Protein AF-A0A0L0FTP2-F1 (afdb_monomer_lite)

Radius of gyration: 40.04 Å; chains: 1; bounding box: 74×88×131 Å

Organism: NCBI:txid667725

Secondary structure (DSSP, 8-state):
-HHHHHHHHHHHHHHHTTS----------------------------------SSHHHHHHHHHHHHHHHHHHTT--TTTHHHHHHHHHHHHHHHHHHHHHHHHHTT------------------------------------THHHHHHTTSS------HHHHHHHHHHHHHHHHHHHHH-HHHHHHHHHHHHHHHHHHHHTT------HHHHHHHHHHHHHHHHHHHHHHHHHHHHHHHHHHHHHHHHHHHHHHHHHHHHHHHHHHHTT-------PPP-PPPS---------------

Foldseek 3Di:
DPPVVVVVVVVVVVVVVVPDDDDDDDDDDDDDDDDDDDDDDDDPDPPDDDDDPPDPVVVVVVVVVVVVVVCVVVVCPPVPVVVVVVVVVVVVVVVVVVVVVVCVVVVVDPDPPDDDDDDDDDDDDDDDDDDDDDPDPDPDPDDCVVVVVVVPVPPPPPVPLVVLLVVLVVVVVVLVVCCVVPVVVSVVVVVVVVVVVVVCVVVVNDDDNDNVVSVVVVVVVVVVVVVVVVVVVVVVVVVVVVVVVVVVVVVVVVVVVVVVVVVVVVCVVVVNPPPPPPPDPDPPPPDDPPPDPDDDDDDDD

pLDDT: mean 71.94, std 21.76, range [29.08, 98.56]

Sequence (301 aa):
MPQIEVIEQRKQDLIAAAAGSDSDSDREDPNETNTETAPAVVERRVTLNANPAQNIDDLKKRLAARLAGFQSKRKYDDEKSDAHNKAKAKEIREQRKKKKSEDQKKGITAPSADRPSRVHMTTGGEETGEGKSSQQIVYSKFDFSALEKEKKKKAKKSNDLKMLLEKAESEKKAMEDLKQADPAKAKDIEEKRRQKKALEMAQGIKQQDDPTLLRKALKKKEQKKLKSAKTWNDSIKAVKHNIKRNEAKRDANLKARVDAKKEKKIARGQGKKVKSKKPPPKRAGFEGKSKNPTKSGKSKK

Structure (mmCIF, N/CA/C/O backbone):
data_AF-A0A0L0FTP2-F1
#
_entry.id   AF-A0A0L0FTP2-F1
#
loop_
_atom_site.group_PDB
_atom_site.id
_atom_site.type_symbol
_atom_site.label_atom_id
_atom_site.label_alt_id
_atom_site.label_comp_id
_atom_site.label_asym_id
_atom_site.label_entity_id
_atom_site.label_seq_id
_atom_site.pdbx_PDB_ins_code
_atom_site.Cartn_x
_atom_site.Cartn_y
_atom_site.Cartn_z
_atom_site.occupancy
_atom_site.B_iso_or_equiv
_atom_site.auth_seq_id
_atom_site.auth_comp_id
_atom_site.auth_asym_id
_atom_site.auth_atom_id
_atom_site.pdbx_PDB_model_num
ATOM 1 N N . MET A 1 1 ? 41.351 5.644 2.069 1.00 53.56 1 MET A N 1
ATOM 2 C CA . MET A 1 1 ? 40.984 4.218 1.958 1.00 53.56 1 MET A CA 1
ATOM 3 C C . MET A 1 1 ? 40.408 3.552 3.227 1.00 53.56 1 MET A C 1
ATOM 5 O O . MET A 1 1 ? 39.829 2.498 3.036 1.00 53.56 1 MET A O 1
ATOM 9 N N . PRO A 1 2 ? 40.414 4.108 4.465 1.00 55.66 2 PRO A N 1
ATOM 10 C CA . PRO A 1 2 ? 39.955 3.344 5.645 1.00 55.66 2 PRO A CA 1
ATOM 11 C C . PRO A 1 2 ? 38.431 3.359 5.882 1.00 55.66 2 PRO A C 1
ATOM 13 O O . PRO A 1 2 ? 37.924 2.663 6.750 1.00 55.66 2 PRO A O 1
ATOM 16 N N . GLN A 1 3 ? 37.666 4.164 5.136 1.00 53.34 3 GLN A N 1
ATOM 17 C CA . GLN A 1 3 ? 36.218 4.307 5.363 1.00 53.34 3 GLN A CA 1
ATOM 18 C C . GLN A 1 3 ? 35.374 3.214 4.690 1.00 53.34 3 GLN A C 1
ATOM 20 O O . GLN A 1 3 ? 34.225 3.012 5.069 1.00 53.34 3 GLN A O 1
ATOM 25 N N . ILE A 1 4 ? 35.921 2.513 3.694 1.00 56.72 4 ILE A N 1
ATOM 26 C CA . ILE A 1 4 ? 35.186 1.481 2.946 1.00 56.72 4 ILE A CA 1
ATOM 27 C C . ILE A 1 4 ? 35.217 0.146 3.704 1.00 56.72 4 ILE A C 1
ATOM 29 O O . ILE A 1 4 ? 34.187 -0.516 3.804 1.00 56.72 4 ILE A O 1
ATOM 33 N N . GLU A 1 5 ? 36.339 -0.180 4.347 1.00 64.31 5 GLU A N 1
ATOM 34 C CA . GLU A 1 5 ? 36.500 -1.400 5.154 1.00 64.31 5 GLU A CA 1
ATOM 35 C C . GLU A 1 5 ? 35.578 -1.417 6.382 1.00 64.31 5 GLU A C 1
ATOM 37 O O . GLU A 1 5 ? 34.959 -2.436 6.675 1.00 64.31 5 GLU A O 1
ATOM 42 N N . VAL A 1 6 ? 35.376 -0.270 7.041 1.00 71.12 6 VAL A N 1
ATOM 43 C CA . VAL A 1 6 ? 34.461 -0.155 8.197 1.00 71.12 6 VAL A CA 1
ATOM 44 C C . VAL A 1 6 ? 32.998 -0.389 7.793 1.00 71.12 6 VAL A C 1
ATOM 46 O O . VAL A 1 6 ? 32.194 -0.907 8.573 1.00 71.12 6 VAL A O 1
ATOM 49 N N . ILE A 1 7 ? 32.631 -0.024 6.561 1.00 68.50 7 ILE A N 1
ATOM 50 C CA . ILE A 1 7 ? 31.279 -0.235 6.028 1.00 68.50 7 ILE A CA 1
ATOM 51 C C . ILE A 1 7 ? 31.081 -1.702 5.634 1.00 68.50 7 ILE A C 1
ATOM 53 O O . ILE A 1 7 ? 29.988 -2.237 5.830 1.00 68.50 7 ILE A O 1
ATOM 57 N N . GLU A 1 8 ? 32.115 -2.366 5.118 1.00 72.00 8 GLU A N 1
ATOM 58 C CA . GLU A 1 8 ? 32.064 -3.797 4.808 1.00 72.00 8 GLU A CA 1
ATOM 59 C C . GLU A 1 8 ? 32.033 -4.666 6.069 1.00 72.00 8 GLU A C 1
ATOM 61 O O . GLU A 1 8 ? 31.216 -5.586 6.126 1.00 72.00 8 GLU A O 1
ATOM 66 N N . GLN A 1 9 ? 32.790 -4.313 7.111 1.00 68.50 9 GLN A N 1
ATOM 67 C CA . GLN A 1 9 ? 32.748 -4.997 8.410 1.00 68.50 9 GLN A CA 1
ATOM 68 C C . GLN A 1 9 ? 31.360 -4.899 9.061 1.00 68.50 9 GLN A C 1
ATOM 70 O O . GLN A 1 9 ? 30.747 -5.921 9.362 1.00 68.50 9 GLN A O 1
ATOM 75 N N . ARG A 1 10 ? 30.757 -3.699 9.117 1.00 74.06 10 ARG A N 1
ATOM 76 C CA . ARG A 1 10 ? 29.375 -3.531 9.621 1.00 74.06 10 ARG A CA 1
ATOM 77 C C . ARG A 1 10 ? 28.330 -4.324 8.839 1.00 74.06 10 ARG A C 1
ATOM 79 O O . ARG A 1 10 ? 27.283 -4.677 9.380 1.00 74.06 10 ARG A O 1
ATOM 86 N N . LYS A 1 11 ? 28.572 -4.560 7.550 1.00 74.69 11 LYS A N 1
ATOM 87 C CA . LYS A 1 11 ? 27.659 -5.319 6.693 1.00 74.69 11 LYS A CA 1
ATOM 88 C C . LYS A 1 11 ? 27.773 -6.824 6.937 1.00 74.69 11 LYS A C 1
ATOM 90 O O . LYS A 1 11 ? 26.769 -7.514 6.788 1.00 74.69 11 LYS A O 1
ATOM 95 N N . GLN A 1 12 ? 28.952 -7.312 7.321 1.00 68.31 12 GLN A N 1
ATOM 96 C CA . GLN A 1 12 ? 29.169 -8.704 7.717 1.00 68.31 12 GLN A CA 1
ATOM 97 C C . GLN A 1 12 ? 28.558 -8.993 9.100 1.00 68.31 12 GLN A C 1
ATOM 99 O O . GLN A 1 12 ? 27.853 -9.992 9.246 1.00 68.31 12 GLN A O 1
ATOM 104 N N . ASP A 1 13 ? 28.671 -8.064 10.053 1.00 70.38 13 ASP A N 1
ATOM 105 C CA . ASP A 1 13 ? 28.088 -8.207 11.400 1.00 70.38 13 ASP A CA 1
ATOM 106 C C . ASP A 1 13 ? 26.547 -8.244 11.387 1.00 70.38 13 ASP A C 1
ATOM 108 O O . ASP A 1 13 ? 25.916 -9.014 12.113 1.00 70.38 13 ASP A O 1
ATOM 112 N N . LEU A 1 14 ? 25.915 -7.463 10.501 1.00 63.28 14 LEU A N 1
ATOM 113 C CA . LEU A 1 14 ? 24.455 -7.459 10.320 1.00 63.28 14 LEU A CA 1
ATOM 114 C C . LEU A 1 14 ? 23.909 -8.753 9.696 1.00 63.28 14 LEU A C 1
ATOM 116 O O . LEU A 1 14 ? 22.728 -9.053 9.863 1.00 63.28 14 LEU A O 1
ATOM 120 N N . ILE A 1 15 ? 24.739 -9.510 8.973 1.00 64.38 15 ILE A N 1
ATOM 121 C CA . ILE A 1 15 ? 24.354 -10.804 8.391 1.00 64.38 15 ILE A CA 1
ATOM 122 C C . ILE A 1 15 ? 24.511 -11.919 9.434 1.00 64.38 15 ILE A C 1
ATOM 124 O O . ILE A 1 15 ? 23.650 -12.792 9.512 1.00 64.38 15 ILE A O 1
ATOM 128 N N . ALA A 1 16 ? 25.539 -11.853 10.286 1.00 57.06 16 ALA A N 1
ATOM 129 C CA . ALA A 1 16 ? 25.737 -12.805 11.380 1.00 57.06 16 ALA A CA 1
ATOM 130 C C . ALA A 1 16 ? 24.639 -12.707 12.460 1.00 57.06 16 ALA A C 1
ATOM 132 O O . ALA A 1 16 ? 24.162 -13.731 12.945 1.00 57.06 16 ALA A O 1
ATOM 133 N N . ALA A 1 17 ? 24.148 -11.499 12.763 1.00 55.94 17 ALA A N 1
ATOM 134 C CA . ALA A 1 17 ? 23.052 -11.290 13.717 1.00 55.94 17 ALA A CA 1
ATOM 135 C C . ALA A 1 17 ? 21.680 -11.816 13.236 1.00 55.94 17 ALA A C 1
ATOM 137 O O . ALA A 1 17 ? 20.755 -11.937 14.035 1.00 55.94 17 ALA A O 1
ATOM 138 N N . ALA A 1 18 ? 21.531 -12.133 11.945 1.00 53.31 18 ALA A N 1
ATOM 139 C CA . ALA A 1 18 ? 20.293 -12.664 11.372 1.00 53.31 18 ALA A CA 1
ATOM 140 C C . ALA A 1 18 ? 20.260 -14.204 11.284 1.00 53.31 18 ALA A C 1
ATOM 142 O O . ALA A 1 18 ? 19.245 -14.755 10.862 1.00 53.31 18 ALA A O 1
ATOM 143 N N . ALA A 1 19 ? 21.343 -14.896 11.659 1.00 49.84 19 ALA A N 1
ATOM 144 C CA . ALA A 1 19 ? 21.498 -16.343 11.478 1.00 49.84 19 ALA A CA 1
ATOM 145 C C . ALA A 1 19 ? 21.451 -17.167 12.783 1.00 49.84 19 ALA A C 1
ATOM 147 O O . ALA A 1 19 ? 21.688 -18.370 12.739 1.00 49.84 19 ALA A O 1
ATOM 148 N N . GLY A 1 20 ? 21.142 -16.558 13.934 1.00 51.12 20 GLY A N 1
ATOM 149 C CA . GLY A 1 20 ? 21.152 -17.249 15.227 1.00 51.12 20 GLY A CA 1
ATOM 150 C C . GLY A 1 20 ? 19.942 -16.944 16.105 1.00 51.12 20 GLY A C 1
ATOM 151 O O . GLY A 1 20 ? 20.073 -16.175 17.048 1.00 51.12 20 GLY A O 1
ATOM 152 N N . SER A 1 21 ? 18.787 -17.552 15.813 1.00 50.44 21 SER A N 1
ATOM 153 C CA . SER A 1 21 ? 17.756 -17.877 16.819 1.00 50.44 21 SER A CA 1
ATOM 154 C C . SER A 1 21 ? 16.685 -18.807 16.225 1.00 50.44 21 SER A C 1
ATOM 156 O O . SER A 1 21 ? 15.571 -18.378 15.948 1.00 50.44 21 SER A O 1
ATOM 158 N N . ASP A 1 22 ? 17.024 -20.074 16.012 1.00 46.34 22 ASP A N 1
ATOM 159 C CA . ASP A 1 22 ? 16.034 -21.153 15.894 1.00 46.34 22 ASP A CA 1
ATOM 160 C C . ASP A 1 22 ? 16.550 -22.317 16.746 1.00 46.34 22 ASP A C 1
ATOM 162 O O . ASP A 1 22 ? 17.322 -23.161 16.298 1.00 46.34 22 ASP A O 1
ATOM 166 N N . SER A 1 23 ? 16.174 -22.296 18.022 1.00 37.81 23 SER A N 1
ATOM 167 C CA . SER A 1 23 ? 16.260 -23.439 18.926 1.00 37.81 23 SER A CA 1
ATOM 168 C C . SER A 1 23 ? 14.890 -23.590 19.577 1.00 37.81 23 SER A C 1
ATOM 170 O O . SER A 1 23 ? 14.573 -22.932 20.568 1.00 37.81 23 SER A O 1
ATOM 172 N N . ASP A 1 24 ? 14.067 -24.396 18.914 1.00 45.78 24 ASP A N 1
ATOM 173 C CA . ASP A 1 24 ? 12.821 -24.962 19.412 1.00 45.78 24 ASP A CA 1
ATOM 174 C C . ASP A 1 24 ? 13.204 -26.086 20.386 1.00 45.78 24 ASP A C 1
ATOM 176 O O . ASP A 1 24 ? 13.781 -27.095 19.979 1.00 45.78 24 ASP A O 1
ATOM 180 N N . SER A 1 25 ? 12.995 -25.860 21.682 1.00 37.00 25 SER A N 1
ATOM 181 C CA . SER A 1 25 ? 13.207 -26.860 22.727 1.00 37.00 25 SER A CA 1
ATOM 182 C C . SER A 1 25 ? 12.092 -26.753 23.763 1.00 37.00 25 SER A C 1
ATOM 184 O O . SER A 1 25 ? 12.039 -25.791 24.533 1.00 37.00 25 SER A O 1
ATOM 186 N N . ASP A 1 26 ? 11.207 -27.745 23.703 1.00 42.78 26 ASP A N 1
ATOM 187 C CA . ASP A 1 26 ? 10.498 -28.411 24.794 1.00 42.78 26 ASP A CA 1
ATOM 188 C C . ASP A 1 26 ? 9.874 -27.530 25.880 1.00 42.78 26 ASP A C 1
ATOM 190 O O . ASP A 1 26 ? 10.504 -27.112 26.852 1.00 42.78 26 ASP A O 1
ATOM 194 N N . ARG A 1 27 ? 8.558 -27.332 25.749 1.00 38.69 27 ARG A N 1
ATOM 195 C CA . ARG A 1 27 ? 7.696 -26.884 26.842 1.00 38.69 27 ARG A CA 1
ATOM 196 C C . ARG A 1 27 ? 6.848 -28.064 27.312 1.00 38.69 27 ARG A C 1
ATOM 198 O O . ARG A 1 27 ? 5.771 -28.309 26.781 1.00 38.69 27 ARG A O 1
ATOM 205 N N . GLU A 1 28 ? 7.392 -28.778 28.291 1.00 38.88 28 GLU A N 1
ATOM 206 C CA . GLU A 1 28 ? 6.677 -29.713 29.161 1.00 38.88 28 GLU A CA 1
ATOM 207 C C . GLU A 1 28 ? 5.516 -28.994 29.869 1.00 38.88 28 GLU A C 1
ATOM 209 O O . GLU A 1 28 ? 5.673 -27.888 30.400 1.00 38.88 28 GLU A O 1
ATOM 214 N N . ASP A 1 29 ? 4.353 -29.639 29.851 1.00 37.12 29 ASP A N 1
ATOM 215 C CA . ASP A 1 29 ? 3.109 -29.228 30.498 1.00 37.12 29 ASP A CA 1
ATOM 216 C C . ASP A 1 29 ? 2.963 -30.046 31.790 1.00 37.12 29 ASP A C 1
ATOM 218 O O . ASP A 1 29 ? 2.927 -31.277 31.724 1.00 37.12 29 ASP A O 1
ATOM 222 N N . PRO A 1 30 ? 2.846 -29.409 32.967 1.00 50.06 30 PRO A N 1
ATOM 223 C CA . PRO A 1 30 ? 2.153 -30.086 34.049 1.00 50.06 30 PRO A CA 1
ATOM 224 C C . PRO A 1 30 ? 1.207 -29.129 34.768 1.00 50.06 30 PRO A C 1
ATOM 226 O O . PRO A 1 30 ? 1.658 -28.248 35.498 1.00 50.06 30 PRO A O 1
ATOM 229 N N . ASN A 1 31 ? -0.105 -29.347 34.631 1.00 32.47 31 ASN A N 1
ATOM 230 C CA . ASN A 1 31 ? -0.977 -29.346 35.808 1.00 32.47 31 ASN A CA 1
ATOM 231 C C . ASN A 1 31 ? -2.354 -29.966 35.517 1.00 32.47 31 ASN A C 1
ATOM 233 O O . ASN A 1 31 ? -3.266 -29.304 35.018 1.00 32.47 31 ASN A O 1
ATOM 237 N N . GLU A 1 32 ? -2.519 -31.231 35.898 1.00 39.91 32 GLU A N 1
ATOM 238 C CA . GLU A 1 32 ? -3.814 -31.754 36.321 1.00 39.91 32 GLU A CA 1
ATOM 239 C C . GLU A 1 32 ? -4.053 -31.359 37.782 1.00 39.91 32 GLU A C 1
ATOM 241 O O . GLU A 1 32 ? -3.195 -31.583 38.631 1.00 39.91 32 GLU A O 1
ATOM 246 N N . THR A 1 33 ? -5.236 -30.802 38.055 1.00 39.69 33 THR A N 1
ATOM 247 C CA . THR A 1 33 ? -6.119 -31.012 39.226 1.00 39.69 33 THR A CA 1
ATOM 248 C C . THR A 1 33 ? -6.886 -29.725 39.540 1.00 39.69 33 THR A C 1
ATOM 250 O O . THR A 1 33 ? -6.322 -28.723 39.973 1.00 39.69 33 THR A O 1
ATOM 253 N N . ASN A 1 34 ? -8.201 -29.745 39.312 1.00 38.91 34 ASN A N 1
ATOM 254 C CA . ASN A 1 34 ? -9.199 -29.499 40.359 1.00 38.91 34 ASN A CA 1
ATOM 255 C C . ASN A 1 34 ? -10.617 -29.549 39.776 1.00 38.91 34 ASN A C 1
ATOM 257 O O . ASN A 1 34 ? -11.038 -28.720 38.971 1.00 38.91 34 ASN A O 1
ATOM 261 N N . THR A 1 35 ? -11.342 -30.567 40.222 1.00 42.03 35 THR A N 1
ATOM 262 C CA . THR A 1 35 ? -12.796 -30.675 40.248 1.00 42.03 35 THR A CA 1
ATOM 263 C C . THR A 1 35 ? -13.372 -29.666 41.240 1.00 42.03 35 THR A C 1
ATOM 265 O O . THR A 1 35 ? -12.958 -29.699 42.390 1.00 42.03 35 THR A O 1
ATOM 268 N N . GLU A 1 36 ? -14.321 -28.821 40.825 1.00 37.12 36 GLU A N 1
ATOM 269 C CA . GLU A 1 36 ? -15.661 -28.692 41.436 1.00 37.12 36 GLU A CA 1
ATOM 270 C C . GLU A 1 36 ? -16.436 -27.452 40.948 1.00 37.12 36 GLU A C 1
ATOM 272 O O . GLU A 1 36 ? -15.893 -26.368 40.757 1.00 37.12 36 GLU A O 1
ATOM 277 N N . THR A 1 37 ? -17.757 -27.641 40.876 1.00 34.84 37 THR A N 1
ATOM 278 C CA . THR A 1 37 ? -18.819 -26.626 41.003 1.00 34.84 37 THR A CA 1
ATOM 279 C C . THR A 1 37 ? -19.235 -25.832 39.757 1.00 34.84 37 THR A C 1
ATOM 281 O O . THR A 1 37 ? -18.727 -24.764 39.427 1.00 34.84 37 THR A O 1
ATOM 284 N N . ALA A 1 38 ? -20.307 -26.332 39.129 1.00 40.34 38 ALA A N 1
ATOM 285 C CA . ALA A 1 38 ? -21.251 -25.541 38.341 1.00 40.34 38 ALA A CA 1
ATOM 286 C C . ALA A 1 38 ? -22.011 -24.538 39.236 1.00 40.34 38 ALA A C 1
ATOM 288 O O . ALA A 1 38 ? -22.282 -24.834 40.400 1.00 40.34 38 ALA A O 1
ATOM 289 N N . PRO A 1 39 ? -22.473 -23.404 38.678 1.00 49.03 39 PRO A N 1
ATOM 290 C CA . PRO A 1 39 ? -23.924 -23.313 38.523 1.00 49.03 39 PRO A CA 1
ATOM 291 C C . PRO A 1 39 ? -24.392 -22.725 37.184 1.00 49.03 39 PRO A C 1
ATOM 293 O O . PRO A 1 39 ? -23.729 -21.935 36.515 1.00 49.03 39 PRO A O 1
ATOM 296 N N . ALA A 1 40 ? -25.598 -23.163 36.831 1.00 50.88 40 ALA A N 1
ATOM 297 C CA . ALA A 1 40 ? -26.366 -22.897 35.627 1.00 50.88 40 ALA A CA 1
ATOM 298 C C . ALA A 1 40 ? -26.387 -21.430 35.158 1.00 50.88 40 ALA A C 1
ATOM 300 O O . ALA A 1 40 ? -26.890 -20.543 35.847 1.00 50.88 40 ALA A O 1
ATOM 301 N N . VAL A 1 41 ? -25.987 -21.215 33.901 1.00 43.38 41 VAL A N 1
ATOM 302 C CA . VAL A 1 41 ? -26.396 -20.055 33.102 1.00 43.38 41 VAL A CA 1
ATOM 303 C C . VAL A 1 41 ? -27.151 -20.565 31.881 1.00 43.38 41 VAL A C 1
ATOM 305 O O . VAL A 1 41 ? -26.638 -21.325 31.065 1.00 43.38 41 VAL A O 1
ATOM 308 N N . VAL A 1 42 ? -28.411 -20.150 31.800 1.00 52.31 42 VAL A N 1
ATOM 309 C CA . VAL A 1 42 ? -29.369 -20.457 30.739 1.00 52.31 42 VAL A CA 1
ATOM 310 C C . VAL A 1 42 ? -28.849 -19.923 29.403 1.00 52.31 42 VAL A C 1
ATOM 312 O O . VAL A 1 42 ? -28.965 -18.734 29.096 1.00 52.31 42 VAL A O 1
ATOM 315 N N . GLU A 1 43 ? -28.291 -20.808 28.579 1.00 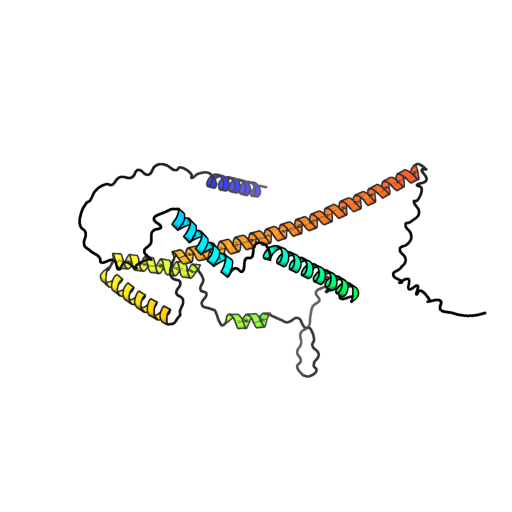45.19 43 GLU A N 1
ATOM 316 C CA . GLU A 1 43 ? -28.008 -20.506 27.181 1.00 45.19 43 GLU A CA 1
ATOM 317 C C . GLU A 1 43 ? -29.326 -20.391 26.408 1.00 45.19 43 GLU A C 1
ATOM 319 O O . GLU A 1 43 ? -30.014 -21.376 26.128 1.00 45.19 43 GLU A O 1
ATOM 324 N N . ARG A 1 44 ? -29.660 -19.166 25.992 1.00 45.66 44 ARG A N 1
ATOM 325 C CA . ARG A 1 44 ? -30.572 -18.941 24.868 1.00 45.66 44 ARG A CA 1
ATOM 326 C C . ARG A 1 44 ? -29.924 -19.517 23.605 1.00 45.66 44 ARG A C 1
ATOM 328 O O . ARG A 1 44 ? -29.218 -18.817 22.882 1.00 45.66 44 ARG A O 1
ATOM 335 N N . ARG A 1 45 ? -30.170 -20.804 23.342 1.00 44.72 45 ARG A N 1
ATOM 336 C CA . ARG A 1 45 ? -29.874 -21.449 22.060 1.00 44.72 45 ARG A CA 1
ATOM 337 C C . ARG A 1 45 ? -30.648 -20.730 20.961 1.00 44.72 45 ARG A C 1
ATOM 339 O O . ARG A 1 45 ? -31.859 -20.881 20.830 1.00 44.72 45 ARG A O 1
ATOM 346 N N . VAL A 1 46 ? -29.930 -19.966 20.146 1.00 45.34 46 VAL A N 1
ATOM 347 C CA . VAL A 1 46 ? -30.392 -19.595 18.809 1.00 45.34 46 VAL A CA 1
ATOM 348 C C . VAL A 1 46 ? -30.502 -20.900 18.027 1.00 45.34 46 VAL A C 1
ATOM 350 O O . VAL A 1 46 ? -29.497 -21.565 17.774 1.00 45.34 46 VAL A O 1
ATOM 353 N N . THR A 1 47 ? -31.725 -21.307 17.699 1.00 46.19 47 THR A N 1
ATOM 354 C CA . THR A 1 47 ? -32.020 -22.510 16.920 1.00 46.19 47 THR A CA 1
ATOM 355 C C . THR A 1 47 ? -31.502 -22.341 15.491 1.00 46.19 47 THR A C 1
ATOM 357 O O . THR A 1 47 ? -32.208 -21.932 14.572 1.00 46.19 47 THR A O 1
ATOM 360 N N . LEU A 1 48 ? -30.224 -22.656 15.278 1.00 48.06 48 LEU A N 1
ATOM 361 C CA . LEU A 1 48 ? -29.679 -22.867 13.944 1.00 48.06 48 LEU A CA 1
ATOM 362 C C . LEU A 1 48 ? -30.290 -24.156 13.386 1.00 48.06 48 LEU A C 1
ATOM 364 O O . LEU A 1 48 ? -29.854 -25.246 13.729 1.00 48.06 48 LEU A O 1
ATOM 368 N N . ASN A 1 49 ? -31.322 -23.994 12.554 1.00 54.69 49 ASN A N 1
ATOM 369 C CA . ASN A 1 49 ? -31.802 -24.925 11.528 1.00 54.69 49 ASN A CA 1
ATOM 370 C C . ASN A 1 49 ? -31.411 -26.397 11.740 1.00 54.69 49 ASN A C 1
ATOM 372 O O . ASN A 1 49 ? -30.401 -26.874 11.214 1.00 54.69 49 ASN A O 1
ATOM 376 N N . ALA A 1 50 ? -32.270 -27.114 12.462 1.00 55.00 50 ALA A N 1
ATOM 377 C CA . ALA A 1 50 ? -32.236 -28.561 12.577 1.00 55.00 50 ALA A CA 1
ATOM 378 C C . ALA A 1 50 ? -32.431 -29.211 11.196 1.00 55.00 50 ALA A C 1
ATOM 380 O O . ALA A 1 50 ? -33.520 -29.206 10.631 1.00 55.00 50 ALA A O 1
ATOM 381 N N . ASN A 1 51 ? -31.331 -29.706 10.632 1.00 63.88 51 ASN A N 1
ATOM 382 C CA . ASN A 1 51 ? -31.260 -31.008 9.972 1.00 63.88 51 ASN A CA 1
ATOM 383 C C . ASN A 1 51 ? -29.774 -31.322 9.741 1.00 63.88 51 ASN A C 1
ATOM 385 O O . ASN A 1 51 ? -29.209 -30.864 8.734 1.00 63.88 51 ASN A O 1
ATOM 389 N N . PRO A 1 52 ? -29.107 -32.043 10.667 1.00 60.22 52 PRO A N 1
ATOM 390 C CA . PRO A 1 52 ? -27.837 -32.675 10.345 1.00 60.22 52 PRO A CA 1
ATOM 391 C C . PRO A 1 52 ? -28.121 -33.681 9.227 1.00 60.22 52 PRO A C 1
ATOM 393 O O . PRO A 1 52 ? -28.993 -34.532 9.369 1.00 60.22 52 PRO A O 1
ATOM 396 N N . ALA A 1 53 ? -27.464 -33.533 8.075 1.00 58.94 53 ALA A N 1
ATOM 397 C CA . ALA A 1 53 ? -27.594 -34.502 6.993 1.00 58.94 53 ALA A CA 1
ATOM 398 C C . ALA A 1 53 ? -27.175 -35.873 7.540 1.00 58.94 53 ALA A C 1
ATOM 400 O O . ALA A 1 53 ? -26.007 -36.061 7.870 1.00 58.94 53 ALA A O 1
ATOM 401 N N . GLN A 1 54 ? -28.129 -36.792 7.695 1.00 66.19 54 GLN A N 1
ATOM 402 C CA . GLN A 1 54 ? -27.857 -38.109 8.273 1.00 66.19 54 GLN A CA 1
ATOM 403 C C . GLN A 1 54 ? -27.122 -39.023 7.280 1.00 66.19 54 GLN A C 1
ATOM 405 O O . GLN A 1 54 ? -26.455 -39.959 7.701 1.00 66.19 54 GLN A O 1
ATOM 410 N N . ASN A 1 55 ? -27.169 -38.705 5.977 1.00 79.62 55 ASN A N 1
ATOM 411 C CA . ASN A 1 55 ? -26.549 -39.484 4.907 1.00 79.62 55 ASN A CA 1
ATOM 412 C C . ASN A 1 55 ? -25.691 -38.614 3.971 1.00 79.62 55 ASN A C 1
ATOM 414 O O . ASN A 1 55 ? -26.017 -37.459 3.678 1.00 79.62 55 ASN A O 1
ATOM 418 N N . ILE A 1 56 ? -24.606 -39.192 3.440 1.00 86.88 56 ILE A N 1
ATOM 419 C CA . ILE A 1 56 ? -23.676 -38.532 2.500 1.00 86.88 56 ILE A CA 1
ATOM 420 C C . ILE A 1 56 ? -24.409 -38.032 1.247 1.00 86.88 56 ILE A C 1
ATOM 422 O O . ILE A 1 56 ? -24.086 -36.970 0.709 1.00 86.88 56 ILE A O 1
ATOM 426 N N . ASP A 1 57 ? -25.422 -38.765 0.792 1.00 89.00 57 ASP A N 1
ATOM 427 C CA . ASP A 1 57 ? -26.184 -38.398 -0.400 1.00 89.00 57 ASP A CA 1
ATOM 428 C C . ASP A 1 57 ? -27.060 -37.163 -0.184 1.00 89.00 57 ASP A C 1
ATOM 430 O O . ASP A 1 57 ? -27.194 -36.339 -1.091 1.00 89.00 57 ASP A O 1
ATOM 434 N N . ASP A 1 58 ? -27.571 -36.953 1.029 1.00 87.00 58 ASP A N 1
ATOM 435 C CA . ASP A 1 58 ? -28.316 -35.739 1.367 1.00 87.00 58 ASP A CA 1
ATOM 436 C C . ASP A 1 58 ? -27.391 -34.521 1.417 1.00 87.00 58 ASP A C 1
ATOM 438 O O . ASP A 1 58 ? -27.755 -33.430 0.963 1.00 87.00 58 ASP A O 1
ATOM 442 N N . LEU A 1 59 ? -26.149 -34.711 1.876 1.00 87.69 59 LEU A N 1
ATOM 443 C CA . LEU A 1 59 ? -25.120 -33.676 1.828 1.00 87.69 59 LEU A CA 1
ATOM 444 C C . LEU A 1 59 ? -24.756 -33.318 0.379 1.00 87.69 59 LEU A C 1
ATOM 446 O O . LEU A 1 59 ? -24.702 -32.133 0.041 1.00 87.69 59 LEU A O 1
ATOM 450 N N . LYS A 1 60 ? -24.567 -34.320 -0.491 1.00 91.38 60 LYS A N 1
ATOM 451 C CA . LYS A 1 60 ? -24.292 -34.119 -1.925 1.00 91.38 60 LYS A CA 1
ATOM 452 C C . LYS A 1 60 ? -25.436 -33.382 -2.620 1.00 91.38 60 LYS A C 1
ATOM 454 O O . LYS A 1 60 ? -25.184 -32.403 -3.322 1.00 91.38 60 LYS A O 1
ATOM 459 N N . LYS A 1 61 ? -26.689 -33.785 -2.384 1.00 92.81 61 LYS A N 1
ATOM 460 C CA . LYS A 1 61 ? -27.881 -33.120 -2.943 1.00 92.81 61 LYS A CA 1
ATOM 461 C C . LYS A 1 61 ? -27.992 -31.672 -2.469 1.00 92.81 61 LYS A C 1
ATOM 463 O O . LYS A 1 61 ? -28.223 -30.771 -3.275 1.00 92.81 61 LYS A O 1
ATOM 468 N N . ARG A 1 62 ? -27.760 -31.416 -1.178 1.00 89.81 62 ARG A N 1
ATOM 469 C CA . ARG A 1 62 ? -27.796 -30.060 -0.609 1.00 89.81 62 ARG A CA 1
ATOM 470 C C . ARG A 1 62 ? -26.675 -29.176 -1.152 1.00 89.81 62 ARG A C 1
ATOM 472 O O . ARG A 1 62 ? -26.905 -27.998 -1.429 1.00 89.81 62 ARG A O 1
ATOM 479 N N . LEU A 1 63 ? -25.479 -29.733 -1.327 1.00 92.88 63 LEU A N 1
ATOM 480 C CA . LEU A 1 63 ? -24.348 -29.046 -1.942 1.00 92.88 63 LEU A CA 1
ATOM 481 C C . LEU A 1 63 ? -24.639 -28.715 -3.411 1.00 92.88 63 LEU A C 1
ATOM 483 O O . LEU A 1 63 ? -24.450 -27.567 -3.810 1.00 92.88 63 LEU A O 1
ATOM 487 N N . ALA A 1 64 ? -25.184 -29.660 -4.179 1.00 92.31 64 ALA A N 1
ATOM 488 C CA . ALA A 1 64 ? -25.586 -29.442 -5.567 1.00 92.31 64 ALA A CA 1
ATOM 489 C C . ALA A 1 64 ? -26.659 -28.347 -5.690 1.00 92.31 64 ALA A C 1
ATOM 491 O O . ALA A 1 64 ? -26.488 -27.407 -6.462 1.00 92.31 64 ALA A O 1
ATOM 492 N N . ALA A 1 65 ? -27.707 -28.388 -4.862 1.00 92.12 65 ALA A N 1
ATOM 493 C CA . ALA A 1 65 ? -28.745 -27.355 -4.835 1.00 92.12 65 ALA A CA 1
ATOM 494 C C . ALA A 1 65 ? -28.180 -25.969 -4.473 1.00 92.12 65 ALA A C 1
ATOM 496 O O . ALA A 1 65 ? -28.547 -24.950 -5.066 1.00 92.12 65 ALA A O 1
ATOM 497 N N . ARG A 1 66 ? -27.235 -25.915 -3.525 1.00 92.19 66 ARG A N 1
ATOM 498 C CA . ARG A 1 66 ? -26.570 -24.668 -3.131 1.00 92.19 66 ARG A CA 1
ATOM 499 C C . ARG A 1 66 ? -25.662 -24.128 -4.240 1.00 92.19 66 ARG A C 1
ATOM 501 O O . ARG A 1 66 ? -25.651 -22.918 -4.459 1.00 92.19 66 ARG A O 1
ATOM 508 N N . LEU A 1 67 ? -24.944 -24.993 -4.958 1.00 89.00 67 LEU A N 1
ATOM 509 C CA . LEU A 1 67 ? -24.133 -24.615 -6.120 1.00 89.00 67 LEU A CA 1
ATOM 510 C C . LEU A 1 67 ? -24.998 -24.130 -7.288 1.00 89.00 67 LEU A C 1
ATOM 512 O O . LEU A 1 67 ? -24.706 -23.064 -7.832 1.00 89.00 67 LEU A O 1
ATOM 516 N N . ALA A 1 68 ? -26.100 -24.816 -7.596 1.00 88.19 68 ALA A N 1
ATOM 517 C CA . ALA A 1 68 ? -27.062 -24.400 -8.616 1.00 88.19 68 ALA A CA 1
ATOM 518 C C . ALA A 1 68 ? -27.646 -23.009 -8.308 1.00 88.19 68 ALA A C 1
ATOM 520 O O . ALA A 1 68 ? -27.711 -22.145 -9.181 1.00 88.19 68 ALA A O 1
ATOM 521 N N . GLY A 1 69 ? -27.963 -22.734 -7.036 1.00 87.62 69 GLY A N 1
ATOM 522 C CA . GLY A 1 69 ? -28.395 -21.409 -6.583 1.00 87.62 69 GLY A CA 1
ATOM 523 C C . GLY A 1 69 ? -27.338 -20.307 -6.752 1.00 87.62 69 GLY A C 1
ATOM 524 O O . GLY A 1 69 ? -27.688 -19.141 -6.933 1.00 87.62 69 GLY A O 1
ATOM 525 N N . PHE A 1 70 ? -26.044 -20.638 -6.707 1.00 85.88 70 PHE A N 1
ATOM 526 C CA . PHE A 1 70 ? -24.964 -19.689 -7.001 1.00 85.88 70 PHE A CA 1
ATOM 527 C C . PHE A 1 70 ? -24.670 -19.554 -8.500 1.00 85.88 70 PHE A C 1
ATOM 529 O O . PHE A 1 70 ? -24.198 -18.500 -8.931 1.00 85.88 70 PHE A O 1
ATOM 536 N N . GLN A 1 71 ? -24.898 -20.597 -9.295 1.00 80.12 71 GLN A N 1
ATOM 537 C CA . GLN A 1 71 ? -24.721 -20.572 -10.749 1.00 80.12 71 GLN A CA 1
ATOM 538 C C . GLN A 1 71 ? -25.843 -19.782 -11.433 1.00 80.12 71 GLN A C 1
ATOM 540 O O . GLN A 1 71 ? -25.553 -18.902 -12.244 1.00 80.12 71 GLN A O 1
ATOM 545 N N . SER A 1 72 ? -27.099 -19.972 -11.016 1.00 73.88 72 SER A N 1
ATOM 546 C CA . SER A 1 72 ? -28.247 -19.211 -11.528 1.00 73.88 72 SER A CA 1
ATOM 547 C C . SER A 1 72 ? -28.119 -17.708 -11.254 1.00 73.88 72 SER A C 1
ATOM 549 O O . SER A 1 72 ? -28.301 -16.890 -12.155 1.00 73.88 72 SER A O 1
ATOM 551 N N . LYS A 1 73 ? -27.680 -17.327 -10.046 1.00 79.94 73 LYS A N 1
ATOM 552 C CA . LYS A 1 73 ? -27.378 -15.926 -9.684 1.00 79.94 73 LYS A CA 1
ATOM 553 C C . LYS A 1 73 ? -26.269 -15.306 -10.532 1.00 79.94 73 LYS A C 1
ATOM 555 O O . LYS A 1 73 ? -26.226 -14.088 -10.676 1.00 79.94 73 LYS A O 1
ATOM 560 N N . ARG A 1 74 ? -25.371 -16.125 -11.083 1.00 74.25 74 ARG A N 1
ATOM 561 C CA . ARG A 1 74 ? -24.266 -15.679 -11.938 1.00 74.25 74 ARG A CA 1
ATOM 562 C C . ARG A 1 74 ? -24.604 -15.693 -13.432 1.00 74.25 74 ARG A C 1
ATOM 564 O O . ARG A 1 74 ? -23.749 -15.275 -14.205 1.00 74.25 74 ARG A O 1
ATOM 571 N N . LYS A 1 75 ? -25.816 -16.117 -13.838 1.00 67.06 75 LYS A N 1
ATOM 572 C CA . LYS A 1 75 ? -26.200 -16.348 -15.250 1.00 67.06 75 LYS A CA 1
ATOM 573 C C . LYS A 1 75 ? -25.104 -17.093 -16.022 1.00 67.06 75 LYS A C 1
ATOM 575 O O . LYS A 1 75 ? -24.705 -16.697 -17.115 1.00 67.06 75 LYS A O 1
ATOM 580 N N . TYR A 1 76 ? -24.551 -18.110 -15.375 1.00 58.19 76 TYR A N 1
ATOM 581 C CA . TYR A 1 76 ? -23.425 -18.868 -15.881 1.00 58.19 76 TYR A CA 1
ATOM 582 C C . TYR A 1 76 ? -23.969 -20.067 -16.663 1.00 58.19 76 TYR A C 1
ATOM 584 O O . TYR A 1 76 ? -24.235 -21.112 -16.079 1.00 58.19 76 TYR A O 1
ATOM 592 N N . ASP A 1 77 ? -24.204 -19.868 -17.963 1.00 61.34 77 ASP A N 1
ATOM 593 C CA . ASP A 1 77 ? -24.446 -20.951 -18.921 1.00 61.34 77 ASP A CA 1
ATOM 594 C C . ASP A 1 77 ? -23.083 -21.377 -19.491 1.00 61.34 77 ASP A C 1
ATOM 596 O O . ASP A 1 77 ? -22.555 -20.684 -20.368 1.00 61.34 77 ASP A O 1
ATOM 600 N N . ASP A 1 78 ? -22.522 -22.487 -18.991 1.00 59.03 78 ASP A N 1
ATOM 601 C CA . ASP A 1 78 ? -21.169 -22.996 -19.316 1.00 59.03 78 ASP A CA 1
ATOM 602 C C . ASP A 1 78 ? -20.878 -23.049 -20.832 1.00 59.03 78 ASP A C 1
ATOM 604 O O . ASP A 1 78 ? -19.772 -22.759 -21.277 1.00 59.03 78 ASP A O 1
ATOM 608 N N . GLU A 1 79 ? -21.888 -23.337 -21.654 1.00 60.69 79 GLU A N 1
ATOM 609 C CA . GLU A 1 79 ? -21.735 -23.491 -23.108 1.00 60.69 79 GLU A CA 1
ATOM 610 C C . GLU A 1 79 ? -21.850 -22.167 -23.894 1.00 60.69 79 GLU A C 1
ATOM 612 O O . GLU A 1 79 ? -21.274 -22.007 -24.973 1.00 60.69 79 GLU A O 1
ATOM 617 N N . LYS A 1 80 ? -22.590 -21.173 -23.381 1.00 56.66 80 LYS A N 1
ATOM 618 C CA . LYS A 1 80 ? -22.905 -19.936 -24.130 1.00 56.66 80 LYS A CA 1
ATOM 619 C C . LYS A 1 80 ? -22.085 -18.729 -23.682 1.00 56.66 80 LYS A C 1
ATOM 621 O O . LYS A 1 80 ? -21.902 -17.802 -24.479 1.00 56.66 80 LYS A O 1
ATOM 626 N N . SER A 1 81 ? -21.563 -18.712 -22.453 1.00 61.97 81 SER A N 1
ATOM 627 C CA . SER A 1 81 ? -20.829 -17.555 -21.927 1.00 61.97 81 SER A CA 1
ATOM 628 C C . SER A 1 81 ? -19.475 -17.360 -22.602 1.00 61.97 81 SER A C 1
ATOM 630 O O . SER A 1 81 ? -19.131 -16.235 -22.971 1.00 61.97 81 SER A O 1
ATOM 632 N N . ASP A 1 82 ? -18.720 -18.430 -22.836 1.00 63.94 82 ASP A N 1
ATOM 633 C CA . ASP A 1 82 ? -17.346 -18.316 -23.332 1.00 63.94 82 ASP A CA 1
ATOM 634 C C . ASP A 1 82 ? -17.290 -17.979 -24.822 1.00 63.94 82 ASP A C 1
ATOM 636 O O . ASP A 1 82 ? -16.518 -17.108 -25.243 1.00 63.94 82 ASP A O 1
ATOM 640 N N . ALA A 1 83 ? -18.177 -18.577 -25.621 1.00 67.50 83 ALA A N 1
ATOM 641 C CA . ALA A 1 83 ? -18.334 -18.237 -27.030 1.00 67.50 83 ALA A CA 1
ATOM 642 C C . ALA A 1 83 ? -18.826 -16.789 -27.210 1.00 67.50 83 ALA A C 1
ATOM 644 O O . ALA A 1 83 ? -18.257 -16.038 -28.011 1.00 67.50 83 ALA A O 1
ATOM 645 N N . HIS A 1 84 ? -19.818 -16.356 -26.420 1.00 66.94 84 HIS A N 1
ATOM 646 C CA . HIS A 1 84 ? -20.340 -14.991 -26.491 1.00 66.94 84 HIS A CA 1
ATOM 647 C C . HIS A 1 84 ? -19.294 -13.953 -26.053 1.00 66.94 84 HIS A C 1
ATOM 649 O O . HIS A 1 84 ? -19.101 -12.942 -26.742 1.00 66.94 84 HIS A O 1
ATOM 655 N N . ASN A 1 85 ? -18.574 -14.206 -24.958 1.00 72.19 85 ASN A N 1
ATOM 656 C CA . ASN A 1 85 ? -17.528 -13.311 -24.464 1.00 72.19 85 ASN A CA 1
ATOM 657 C C . ASN A 1 85 ? -16.355 -13.213 -25.452 1.00 72.19 85 ASN A C 1
ATOM 659 O O . ASN A 1 85 ? -15.845 -12.118 -25.707 1.00 72.19 85 ASN A O 1
ATOM 663 N N . LYS A 1 86 ? -15.970 -14.327 -26.087 1.00 78.38 86 LYS A N 1
ATOM 664 C CA . LYS A 1 86 ? -14.928 -14.361 -27.125 1.00 78.38 86 LYS A CA 1
ATOM 665 C C . LYS A 1 86 ? -15.353 -13.628 -28.400 1.00 78.38 86 LYS A C 1
ATOM 667 O O . LYS A 1 86 ? -14.526 -12.931 -28.992 1.00 78.38 86 LYS A O 1
ATOM 672 N N . ALA A 1 87 ? -16.620 -13.734 -28.804 1.00 79.12 87 ALA A N 1
ATOM 673 C CA . ALA A 1 87 ? -17.173 -12.989 -29.936 1.00 79.12 87 ALA A CA 1
ATOM 674 C C . ALA A 1 87 ? -17.185 -11.474 -29.666 1.00 79.12 87 ALA A C 1
ATOM 676 O O . ALA A 1 87 ? -16.623 -10.714 -30.457 1.00 79.12 87 ALA A O 1
ATOM 677 N N . LYS A 1 88 ? -17.682 -11.043 -28.496 1.00 82.12 88 LYS A N 1
ATOM 678 C CA . LYS A 1 88 ? -17.638 -9.634 -28.059 1.00 82.12 88 LYS A CA 1
ATOM 679 C C . LYS A 1 88 ? -16.207 -9.090 -28.007 1.00 82.12 88 LYS A C 1
ATOM 681 O O . LYS A 1 88 ? -15.942 -7.985 -28.473 1.00 82.12 88 LYS A O 1
ATOM 686 N N . ALA A 1 89 ? -15.253 -9.869 -27.495 1.00 84.62 89 ALA A N 1
ATOM 687 C CA . ALA A 1 89 ? -13.850 -9.458 -27.441 1.00 84.62 89 ALA A CA 1
ATOM 688 C C . ALA A 1 89 ? -13.222 -9.282 -28.839 1.00 84.62 89 ALA A C 1
ATOM 690 O O . ALA A 1 89 ? -12.432 -8.353 -29.050 1.00 84.62 89 ALA A O 1
ATOM 691 N N . LYS A 1 90 ? -13.569 -10.146 -29.805 1.00 86.38 90 LYS A N 1
ATOM 692 C CA . LYS A 1 90 ? -13.131 -10.012 -31.205 1.00 86.38 90 LYS A CA 1
ATOM 693 C C . LYS A 1 90 ? -13.729 -8.770 -31.864 1.00 86.38 90 LYS A C 1
ATOM 695 O O . LYS A 1 90 ? -12.981 -8.002 -32.467 1.00 86.38 90 LYS A O 1
ATOM 700 N N . GLU A 1 91 ? -15.023 -8.531 -31.676 1.00 89.25 91 GLU A N 1
ATOM 701 C CA . GLU A 1 91 ? -15.722 -7.370 -32.228 1.00 89.25 91 GLU A CA 1
ATOM 702 C C . GLU A 1 91 ? -15.130 -6.048 -31.711 1.00 89.25 91 GLU A C 1
ATOM 704 O O . GLU A 1 91 ? -14.756 -5.175 -32.497 1.00 89.25 91 GLU A O 1
ATOM 709 N N . ILE A 1 92 ? -14.908 -5.938 -30.396 1.00 89.25 92 ILE A N 1
ATOM 710 C CA . ILE A 1 92 ? -14.265 -4.765 -29.783 1.00 89.25 92 ILE A CA 1
ATOM 711 C C . ILE A 1 92 ? -12.859 -4.544 -30.364 1.00 89.25 92 ILE A C 1
ATOM 713 O O . ILE A 1 92 ? -12.449 -3.407 -30.620 1.00 89.25 92 ILE A O 1
ATOM 717 N N . ARG A 1 93 ? -12.091 -5.615 -30.603 1.00 89.19 93 ARG A N 1
ATOM 718 C CA . ARG A 1 93 ? -10.742 -5.516 -31.182 1.00 89.19 93 ARG A CA 1
ATOM 719 C C . ARG A 1 93 ? -10.774 -5.014 -32.625 1.00 89.19 93 ARG A C 1
ATOM 721 O O . ARG A 1 93 ? -9.907 -4.221 -32.999 1.00 89.19 93 ARG A O 1
ATOM 728 N N . GLU A 1 94 ? -11.739 -5.449 -33.426 1.00 90.25 94 GLU A N 1
ATOM 729 C CA . GLU A 1 94 ? -11.909 -4.970 -34.799 1.00 90.25 94 GLU A CA 1
ATOM 730 C C . GLU A 1 94 ? -12.367 -3.517 -34.850 1.00 90.25 94 GLU A C 1
ATOM 732 O O . GLU A 1 94 ? -11.783 -2.731 -35.597 1.00 90.25 94 GLU A O 1
ATOM 737 N N . GLN A 1 95 ? -13.311 -3.117 -33.996 1.00 87.75 95 GLN A N 1
ATOM 738 C CA . GLN A 1 95 ? -13.731 -1.720 -33.883 1.00 87.75 95 GLN A CA 1
ATOM 739 C C . GLN A 1 95 ? -12.557 -0.807 -33.494 1.00 87.75 95 GLN A C 1
ATOM 741 O O . GLN A 1 95 ? -12.379 0.259 -34.083 1.00 87.75 95 GLN A O 1
ATOM 746 N N . ARG A 1 96 ? -11.683 -1.237 -32.570 1.00 87.06 96 ARG A N 1
ATOM 747 C CA . ARG A 1 96 ? -10.472 -0.479 -32.197 1.00 87.06 96 ARG A CA 1
ATOM 748 C C . ARG A 1 96 ? -9.453 -0.388 -33.334 1.00 87.06 96 ARG A C 1
ATOM 750 O O . ARG A 1 96 ? -8.815 0.651 -33.484 1.00 87.06 96 ARG A O 1
ATOM 757 N N . LYS A 1 97 ? -9.293 -1.443 -34.142 1.00 88.00 97 LYS A N 1
ATOM 758 C CA . LYS A 1 97 ? -8.428 -1.409 -35.335 1.00 88.00 97 LYS A CA 1
ATOM 759 C C . LYS A 1 97 ? -8.985 -0.470 -36.406 1.00 88.00 97 LYS A C 1
ATOM 761 O O . LYS A 1 97 ? -8.212 0.308 -36.958 1.00 88.00 97 LYS A O 1
ATOM 766 N N . LYS A 1 98 ? -10.300 -0.509 -36.652 1.00 86.50 98 LYS A N 1
ATOM 767 C CA . LYS A 1 98 ? -10.990 0.382 -37.596 1.00 86.50 98 LYS A CA 1
ATOM 768 C C . LYS A 1 98 ? -10.847 1.844 -37.168 1.00 86.50 98 LYS A C 1
ATOM 770 O O . LYS A 1 98 ? -10.312 2.621 -37.950 1.00 86.50 98 LYS A O 1
ATOM 775 N N . LYS A 1 99 ? -11.148 2.175 -35.904 1.00 84.88 99 LYS A N 1
ATOM 776 C CA . LYS A 1 99 ? -10.935 3.525 -35.343 1.00 84.88 99 LYS A CA 1
ATOM 777 C C . LYS A 1 99 ? -9.484 3.986 -35.479 1.00 84.88 99 LYS A C 1
ATOM 779 O O . LYS A 1 99 ? -9.237 5.030 -36.055 1.00 84.88 99 LYS A O 1
ATOM 784 N N . LYS A 1 100 ? -8.508 3.152 -35.099 1.00 83.12 100 LYS A N 1
ATOM 785 C CA . LYS A 1 100 ? -7.082 3.494 -35.244 1.00 83.12 100 LYS A CA 1
ATOM 786 C C . LYS A 1 100 ? -6.668 3.748 -36.700 1.00 83.12 100 LYS A C 1
ATOM 788 O O . LYS A 1 100 ? -5.839 4.616 -36.951 1.00 83.12 100 LYS A O 1
ATOM 793 N N . SER A 1 101 ? -7.213 2.990 -37.652 1.00 80.19 101 SER A N 1
ATOM 794 C CA . SER A 1 101 ? -6.953 3.214 -39.080 1.00 80.19 101 SER A CA 1
ATOM 795 C C . SER A 1 101 ? -7.651 4.464 -39.620 1.00 80.19 101 SER A C 1
ATOM 797 O O . SER A 1 101 ? -7.122 5.120 -40.511 1.00 80.19 101 SER A O 1
ATOM 799 N N . GLU A 1 102 ? -8.812 4.811 -39.068 1.00 82.12 102 GLU A N 1
ATOM 800 C CA . GLU A 1 102 ? -9.570 6.005 -39.425 1.00 82.12 102 GLU A CA 1
ATOM 801 C C . GLU A 1 102 ? -8.913 7.269 -38.854 1.00 82.12 102 GLU A C 1
ATOM 803 O O . GLU A 1 102 ? -8.732 8.236 -39.587 1.00 82.12 102 GLU A O 1
ATOM 808 N N . ASP A 1 103 ? -8.429 7.221 -37.612 1.00 76.69 103 ASP A N 1
ATOM 809 C CA . ASP A 1 103 ? -7.655 8.292 -36.973 1.00 76.69 103 ASP A CA 1
ATOM 810 C C . ASP A 1 103 ? -6.325 8.540 -37.709 1.00 76.69 103 ASP A C 1
ATOM 812 O O . ASP A 1 103 ? -5.923 9.686 -37.910 1.00 76.69 103 ASP A O 1
ATOM 816 N N . GLN A 1 104 ? -5.671 7.473 -38.198 1.00 71.25 104 GLN A N 1
ATOM 817 C CA . GLN A 1 104 ? -4.482 7.587 -39.053 1.00 71.25 104 GLN A CA 1
ATOM 818 C C . GLN A 1 104 ? -4.789 8.180 -40.435 1.00 71.25 104 GLN A C 1
ATOM 820 O O . GLN A 1 104 ? -3.958 8.909 -40.971 1.00 71.25 104 GLN A O 1
ATOM 825 N N . LYS A 1 105 ? -5.966 7.898 -41.012 1.00 72.25 105 LYS A N 1
ATOM 826 C CA . LYS A 1 105 ? -6.410 8.498 -42.284 1.00 72.25 105 LYS A CA 1
ATOM 827 C C . LYS A 1 105 ? -6.856 9.954 -42.128 1.00 72.25 105 LYS A C 1
ATOM 829 O O . LYS A 1 105 ? -6.681 10.727 -43.061 1.00 72.25 105 LYS A O 1
ATOM 834 N N . LYS A 1 106 ? -7.396 10.331 -40.966 1.00 71.50 106 LYS A N 1
ATOM 835 C CA . LYS A 1 106 ? -7.820 11.703 -40.639 1.00 71.50 106 LYS A CA 1
ATOM 836 C C . LYS A 1 106 ? -6.668 12.609 -40.185 1.00 71.50 106 LYS A C 1
ATOM 838 O O . LYS A 1 106 ? -6.913 13.759 -39.847 1.00 71.50 106 LYS A O 1
ATOM 843 N N . GLY A 1 107 ? -5.424 12.116 -40.163 1.00 55.16 107 GLY A N 1
ATOM 844 C CA . GLY A 1 107 ? -4.253 12.920 -39.795 1.00 55.16 107 GLY A CA 1
ATOM 845 C C . GLY A 1 107 ? -4.247 13.394 -38.338 1.00 55.16 107 GLY A C 1
ATOM 846 O O . GLY A 1 107 ? -3.451 14.259 -37.985 1.00 55.16 107 GLY A O 1
ATOM 847 N N . ILE A 1 108 ? -5.095 12.825 -37.475 1.00 55.12 108 ILE A N 1
ATOM 848 C CA . ILE A 1 108 ? -5.146 13.168 -36.052 1.00 55.12 108 ILE A CA 1
ATOM 849 C C . ILE A 1 108 ? -4.015 12.403 -35.362 1.00 55.12 108 ILE A C 1
ATOM 851 O O . ILE A 1 108 ? -4.200 11.358 -34.735 1.00 55.12 108 ILE A O 1
ATOM 855 N N . THR A 1 109 ? -2.790 12.900 -35.512 1.00 47.28 109 THR A N 1
ATOM 856 C CA . THR A 1 109 ? -1.700 12.515 -34.623 1.00 47.28 109 THR A CA 1
ATOM 857 C C . THR A 1 109 ? -2.003 13.113 -33.255 1.00 47.28 109 THR A C 1
ATOM 859 O O . THR A 1 109 ? -1.919 14.326 -33.074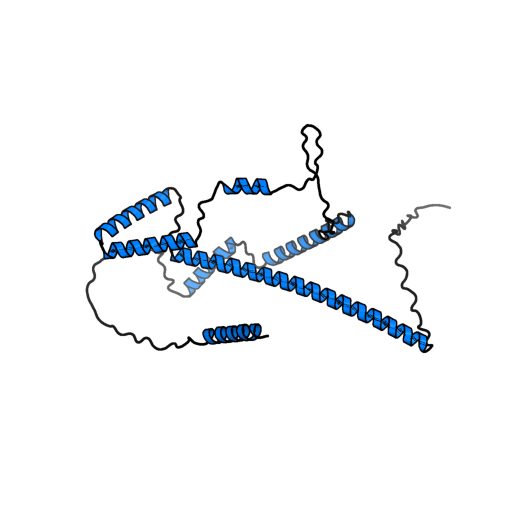 1.00 47.28 109 THR A O 1
ATOM 862 N N . ALA A 1 110 ? -2.370 12.272 -32.286 1.00 48.66 110 ALA A N 1
ATOM 863 C CA . ALA A 1 110 ? -2.359 12.674 -30.884 1.00 48.66 110 ALA A CA 1
ATOM 864 C C . ALA A 1 110 ? -0.978 13.278 -30.547 1.00 48.66 110 ALA A C 1
ATOM 866 O O . ALA A 1 110 ? 0.035 12.727 -30.997 1.00 48.66 110 ALA A O 1
ATOM 867 N N . PRO A 1 111 ? -0.909 14.396 -29.802 1.00 42.72 111 PRO A N 1
ATOM 868 C CA . PRO A 1 111 ? 0.352 15.069 -29.532 1.00 42.72 111 PRO A CA 1
ATOM 869 C C . PRO A 1 111 ? 1.286 14.118 -28.781 1.00 42.72 111 PRO A C 1
ATOM 871 O O . PRO A 1 111 ? 0.989 13.647 -27.683 1.00 42.72 111 PRO A O 1
ATOM 874 N N . SER A 1 112 ? 2.418 13.816 -29.414 1.00 41.94 112 SER A N 1
ATOM 875 C CA . SER A 1 112 ? 3.535 13.109 -28.802 1.00 41.94 112 SER A CA 1
ATOM 876 C C . SER A 1 112 ? 4.099 13.982 -27.685 1.00 41.94 112 SER A C 1
ATOM 878 O O . SER A 1 112 ? 4.857 14.916 -27.940 1.00 41.94 112 SER A O 1
ATOM 880 N N . ALA A 1 113 ? 3.729 13.680 -26.446 1.00 50.88 113 ALA A N 1
ATOM 881 C CA . ALA A 1 113 ? 4.410 14.192 -25.270 1.00 50.88 113 ALA A CA 1
ATOM 882 C C . ALA A 1 113 ? 5.804 13.549 -25.187 1.00 50.88 113 ALA A C 1
ATOM 884 O O . ALA A 1 113 ? 5.933 12.456 -24.653 1.00 50.88 113 ALA A O 1
ATOM 885 N N . ASP A 1 114 ? 6.815 14.195 -25.780 1.00 41.34 114 ASP A N 1
ATOM 886 C CA . ASP A 1 114 ? 8.186 14.201 -25.247 1.00 41.34 114 ASP A CA 1
ATOM 887 C C . ASP A 1 114 ? 9.122 15.123 -26.048 1.00 41.34 114 ASP A C 1
ATOM 889 O O . ASP A 1 114 ? 9.618 14.765 -27.119 1.00 41.34 114 ASP A O 1
ATOM 893 N N . ARG A 1 115 ? 9.389 16.310 -25.486 1.00 36.94 115 ARG A N 1
ATOM 894 C CA . ARG A 1 115 ? 10.708 16.977 -25.458 1.00 36.94 115 ARG A CA 1
ATOM 895 C C . ARG A 1 115 ? 10.601 18.328 -24.736 1.00 36.94 115 ARG A C 1
ATOM 897 O O . ARG A 1 115 ? 10.069 19.269 -25.318 1.00 36.94 115 ARG A O 1
ATOM 904 N N . PRO A 1 116 ? 11.155 18.494 -23.525 1.00 41.69 116 PRO A N 1
ATOM 905 C CA . PRO A 1 116 ? 11.469 19.824 -23.025 1.00 41.69 116 PRO A CA 1
ATOM 906 C C . PRO A 1 116 ? 12.854 20.237 -23.543 1.00 41.69 116 PRO A C 1
ATOM 908 O O . PRO A 1 116 ? 13.885 19.721 -23.108 1.00 41.69 116 PRO A O 1
ATOM 911 N N . SER A 1 117 ? 12.882 21.160 -24.504 1.00 37.09 117 SER A N 1
ATOM 912 C CA . SER A 1 117 ? 14.092 21.902 -24.852 1.00 37.09 117 SER A CA 1
ATOM 913 C C . SER A 1 117 ? 14.432 22.882 -23.730 1.00 37.09 117 SER A C 1
ATOM 915 O O . SER A 1 117 ? 13.608 23.693 -23.318 1.00 37.09 117 SER A O 1
ATOM 917 N N . ARG A 1 118 ? 15.670 22.784 -23.252 1.00 45.56 118 ARG A N 1
ATOM 918 C CA . ARG A 1 118 ? 16.356 23.716 -22.355 1.00 45.56 118 ARG A CA 1
ATOM 919 C C . ARG A 1 118 ? 16.373 25.131 -22.957 1.00 45.56 118 ARG A C 1
ATOM 921 O O . ARG A 1 118 ? 16.937 25.307 -24.030 1.00 45.56 118 ARG A O 1
ATOM 928 N N . VAL A 1 119 ? 15.807 26.111 -22.250 1.00 37.00 119 VAL A N 1
ATOM 929 C CA . VAL A 1 119 ? 15.938 27.559 -22.526 1.00 37.00 119 VAL A CA 1
ATOM 930 C C . VAL A 1 119 ? 16.051 28.248 -21.158 1.00 37.00 119 VAL A C 1
ATOM 932 O O . VAL A 1 119 ? 15.160 28.108 -20.328 1.00 37.00 119 VAL A O 1
ATOM 935 N N . HIS A 1 120 ? 17.283 28.531 -20.733 1.00 32.06 120 HIS A N 1
ATOM 936 C CA . HIS A 1 120 ? 17.889 29.869 -20.667 1.00 32.06 120 HIS A CA 1
ATOM 937 C C . HIS A 1 120 ? 17.146 30.821 -19.715 1.00 32.06 120 HIS A C 1
ATOM 939 O O . HIS A 1 120 ? 16.081 31.340 -20.029 1.00 32.06 120 HIS A O 1
ATOM 945 N N . MET A 1 121 ? 17.742 31.023 -18.537 1.00 34.59 121 MET A N 1
ATOM 946 C CA . MET A 1 121 ? 17.375 32.046 -17.560 1.00 34.59 121 MET A CA 1
ATOM 947 C C . MET A 1 121 ? 17.878 33.407 -18.051 1.00 34.59 121 MET A C 1
ATOM 949 O O . MET A 1 121 ? 19.072 33.552 -18.296 1.00 34.59 121 MET A O 1
ATOM 953 N N . THR A 1 122 ? 16.996 34.397 -18.146 1.00 32.06 122 THR A N 1
ATOM 954 C CA . THR A 1 122 ? 17.363 35.820 -18.118 1.00 32.06 122 THR A CA 1
ATOM 955 C C . THR A 1 122 ? 16.389 36.553 -17.206 1.00 32.06 122 THR A C 1
ATOM 957 O O . THR A 1 122 ? 15.204 36.661 -17.502 1.00 32.06 122 THR A O 1
ATOM 960 N N . THR A 1 123 ? 16.918 36.922 -16.043 1.00 32.06 123 THR A N 1
ATOM 961 C CA . THR A 1 123 ? 16.825 38.232 -15.379 1.00 32.06 123 THR A CA 1
ATOM 962 C C . THR A 1 123 ? 15.690 39.194 -15.753 1.00 32.06 123 THR A C 1
ATOM 964 O O . THR A 1 123 ? 15.624 39.655 -16.887 1.00 32.06 123 THR A O 1
ATOM 967 N N . GLY A 1 124 ? 14.990 39.651 -14.708 1.00 30.56 124 GLY A N 1
ATOM 968 C CA . GLY A 1 124 ? 14.711 41.076 -14.483 1.00 30.56 124 GLY A CA 1
ATOM 969 C C . GLY A 1 124 ? 13.359 41.597 -14.968 1.00 30.56 124 GLY A C 1
ATOM 970 O O . GLY A 1 124 ? 13.055 41.526 -16.151 1.00 30.56 124 GLY A O 1
ATOM 971 N N . GLY A 1 125 ? 12.591 42.181 -14.045 1.00 29.08 125 GLY A N 1
ATOM 972 C CA . GLY A 1 125 ? 11.425 43.004 -14.361 1.00 29.08 125 GLY A CA 1
ATOM 973 C C . GLY A 1 125 ? 10.471 43.167 -13.181 1.00 29.08 125 GLY A C 1
ATOM 974 O O . GLY A 1 125 ? 9.508 42.413 -13.070 1.00 29.08 125 GLY A O 1
ATOM 975 N N . GLU A 1 126 ? 10.758 44.131 -12.305 1.00 34.91 126 GLU A N 1
ATOM 976 C CA . GLU A 1 126 ? 9.722 44.837 -11.543 1.00 34.91 126 GLU A CA 1
ATOM 977 C C . GLU A 1 126 ? 8.875 45.696 -12.495 1.00 34.91 126 GLU A C 1
ATOM 979 O O . GLU A 1 126 ? 9.397 46.225 -13.473 1.00 34.91 126 GLU A O 1
ATOM 984 N N . GLU A 1 127 ? 7.583 45.801 -12.174 1.00 40.28 127 GLU A N 1
ATOM 985 C CA . GLU A 1 127 ? 6.761 47.025 -12.092 1.00 40.28 127 GLU A CA 1
ATOM 986 C C . GLU A 1 127 ? 5.288 46.807 -12.507 1.00 40.28 127 GLU A C 1
ATOM 988 O O . GLU A 1 127 ? 4.952 46.295 -13.572 1.00 40.28 127 GLU A O 1
ATOM 993 N N . THR A 1 128 ? 4.443 47.119 -11.518 1.00 35.88 128 THR A N 1
ATOM 994 C CA . THR A 1 128 ? 3.117 47.767 -11.503 1.00 35.88 128 THR A CA 1
ATOM 995 C C . THR A 1 128 ? 2.325 47.998 -12.801 1.00 35.88 128 THR A C 1
ATOM 997 O O . THR A 1 128 ? 2.840 48.416 -13.829 1.00 35.88 128 THR A O 1
ATOM 1000 N N . GLY A 1 129 ? 0.991 47.895 -12.682 1.00 32.53 129 GLY A N 1
ATOM 1001 C CA . GLY A 1 129 ? 0.068 48.610 -13.574 1.00 32.53 129 GLY A CA 1
ATOM 1002 C C . GLY A 1 129 ? -1.277 47.926 -13.808 1.00 32.53 129 GLY A C 1
ATOM 1003 O O . GLY A 1 129 ? -1.354 46.871 -14.424 1.00 32.53 129 GLY A O 1
ATOM 1004 N N . GLU A 1 130 ? -2.342 48.550 -13.317 1.00 34.78 130 GLU A N 1
ATOM 1005 C CA . GLU A 1 130 ? -3.745 48.132 -13.385 1.00 34.78 130 GLU A CA 1
ATOM 1006 C C . GLU A 1 130 ? -4.381 48.288 -14.785 1.00 34.78 130 GLU A C 1
ATOM 1008 O O . GLU A 1 130 ? -3.981 49.141 -15.570 1.00 34.78 130 GLU A O 1
ATOM 1013 N N . GLY A 1 131 ? -5.492 47.573 -15.031 1.00 35.59 131 GLY A N 1
ATOM 1014 C CA . GLY A 1 131 ? -6.626 48.163 -15.765 1.00 35.59 131 GLY A CA 1
ATOM 1015 C C . GLY A 1 131 ? -7.018 47.612 -17.149 1.00 35.59 131 GLY A C 1
ATOM 1016 O O . GLY A 1 131 ? -6.605 48.131 -18.173 1.00 35.59 131 GLY A O 1
ATOM 1017 N N . LYS A 1 132 ? -8.022 46.719 -17.126 1.00 39.12 132 LYS A N 1
ATOM 1018 C CA . LYS A 1 132 ? -9.188 46.599 -18.042 1.00 39.12 132 LYS A CA 1
ATOM 1019 C C . LYS A 1 132 ? -9.050 46.051 -19.486 1.00 39.12 132 LYS A C 1
ATOM 1021 O O . LYS A 1 132 ? -8.341 46.546 -20.347 1.00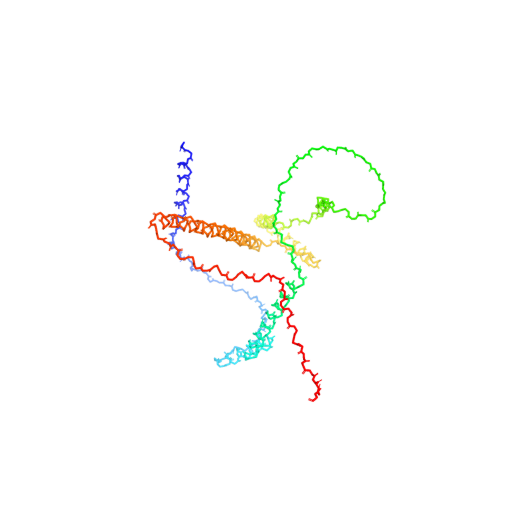 39.12 132 LYS A O 1
ATOM 1026 N N . SER A 1 133 ? -9.968 45.102 -19.728 1.00 44.16 133 SER A N 1
ATOM 1027 C CA . SER A 1 133 ? -10.708 44.781 -20.964 1.00 44.16 133 SER A CA 1
ATOM 1028 C C . SER A 1 133 ? -9.955 44.294 -22.206 1.00 44.16 133 SER A C 1
ATOM 1030 O O . SER A 1 133 ? -9.607 45.059 -23.095 1.00 44.16 133 SER A O 1
ATOM 1032 N N . SER A 1 134 ? -9.909 42.975 -22.368 1.00 40.03 134 SER A N 1
ATOM 1033 C CA . SER A 1 134 ? -10.506 42.257 -23.507 1.00 40.03 134 SER A CA 1
ATOM 1034 C C . SER A 1 134 ? -10.311 40.760 -23.270 1.00 40.03 134 SER A C 1
ATOM 1036 O O . SER A 1 134 ? -9.338 40.343 -22.646 1.00 40.03 134 SER A O 1
ATOM 1038 N N . GLN A 1 135 ? -11.275 39.937 -23.679 1.00 53.09 135 GLN A N 1
ATOM 1039 C CA . GLN A 1 135 ? -11.224 38.484 -23.510 1.00 53.09 135 GLN A CA 1
ATOM 1040 C C . GLN A 1 135 ? -10.151 37.878 -24.430 1.00 53.09 135 GLN A C 1
ATOM 1042 O O . GLN A 1 135 ? -10.456 37.306 -25.471 1.00 53.09 135 GLN A O 1
ATOM 1047 N N . GLN A 1 136 ? -8.883 37.993 -24.043 1.00 49.78 136 GLN A N 1
ATOM 1048 C CA . GLN A 1 136 ? -7.808 37.141 -24.529 1.00 49.78 136 GLN A CA 1
ATOM 1049 C C . GLN A 1 136 ? -7.452 36.143 -23.434 1.00 49.78 136 GLN A C 1
ATOM 1051 O O . GLN A 1 136 ? -6.949 36.501 -22.371 1.00 49.78 136 GLN A O 1
ATOM 1056 N N . ILE A 1 137 ? -7.721 34.864 -23.692 1.00 57.72 137 ILE A N 1
ATOM 1057 C CA . ILE A 1 137 ? -7.246 33.770 -22.846 1.00 57.72 137 ILE A CA 1
ATOM 1058 C C . ILE A 1 137 ? -5.740 33.641 -23.097 1.00 57.72 137 ILE A C 1
ATOM 1060 O O . ILE A 1 137 ? -5.293 32.903 -23.973 1.00 57.72 137 ILE A O 1
ATOM 1064 N N . VAL A 1 138 ? -4.945 34.404 -22.350 1.00 57.75 138 VAL A N 1
ATOM 1065 C CA . VAL A 1 138 ? -3.496 34.216 -22.289 1.00 57.75 138 VAL A CA 1
ATOM 1066 C C . VAL A 1 138 ? -3.243 32.988 -21.421 1.00 57.75 138 VAL A C 1
ATOM 1068 O O . VAL A 1 138 ? -3.578 32.970 -20.237 1.00 57.75 138 VAL A O 1
ATOM 1071 N N . TYR A 1 139 ? -2.649 31.948 -22.009 1.00 57.75 139 TYR A N 1
ATOM 1072 C CA . TYR A 1 139 ? -2.189 30.747 -21.308 1.00 57.75 139 TYR A CA 1
ATOM 1073 C C . TYR A 1 139 ? -0.957 31.070 -20.443 1.00 57.75 139 TYR A C 1
ATOM 1075 O O . TYR A 1 139 ? 0.149 30.591 -20.690 1.00 57.75 139 TYR A O 1
ATOM 1083 N N . SER A 1 140 ? -1.138 31.912 -19.426 1.00 72.00 140 SER A N 1
ATOM 1084 C CA . SER A 1 140 ? -0.184 32.058 -18.332 1.00 72.00 140 SER A CA 1
ATOM 1085 C C . SER A 1 140 ? -0.250 30.802 -17.463 1.00 72.00 140 SER A C 1
ATOM 1087 O O . SER A 1 140 ? -1.333 30.273 -17.199 1.00 72.00 140 SER A O 1
ATOM 1089 N N . LYS A 1 141 ? 0.914 30.279 -17.065 1.00 72.56 141 LYS A N 1
ATOM 1090 C CA . LYS A 1 141 ? 1.038 29.087 -16.216 1.00 72.56 141 LYS A CA 1
ATOM 1091 C C . LYS A 1 141 ? 0.185 29.279 -14.962 1.00 72.56 141 LYS A C 1
ATOM 1093 O O . LYS A 1 141 ? 0.540 30.074 -14.101 1.00 72.56 141 LYS A O 1
ATOM 1098 N N . PHE A 1 142 ? -0.920 28.539 -14.869 1.00 64.94 142 PHE A N 1
ATOM 1099 C CA . PHE A 1 142 ? -1.764 28.515 -13.679 1.00 64.94 142 PHE A CA 1
ATOM 1100 C C . PHE A 1 142 ? -0.908 28.242 -12.438 1.00 64.94 142 PHE A C 1
ATOM 1102 O O . PHE A 1 142 ? -0.258 27.198 -12.339 1.00 64.94 142 PHE A O 1
ATOM 1109 N N . ASP A 1 143 ? -0.918 29.183 -11.497 1.00 63.94 143 ASP A N 1
ATOM 1110 C CA . ASP A 1 143 ? -0.259 29.024 -10.211 1.00 63.94 143 ASP A CA 1
ATOM 1111 C C . ASP A 1 143 ? -1.188 28.253 -9.261 1.00 63.94 143 ASP A C 1
ATOM 1113 O O . ASP A 1 143 ? -2.123 28.787 -8.661 1.00 63.94 143 ASP A O 1
ATOM 1117 N N . PHE A 1 144 ? -0.958 26.943 -9.154 1.00 66.06 144 PHE A N 1
ATOM 1118 C CA . PHE A 1 144 ? -1.733 26.056 -8.281 1.00 66.06 144 PHE A CA 1
ATOM 1119 C C . PHE A 1 144 ? -1.417 26.241 -6.787 1.00 66.06 144 PHE A C 1
ATOM 1121 O O . PHE A 1 144 ? -2.079 25.628 -5.945 1.00 66.06 144 PHE A O 1
ATOM 1128 N N . SER A 1 145 ? -0.444 27.088 -6.433 1.00 64.62 145 SER A N 1
ATOM 1129 C CA . SER A 1 145 ? -0.039 27.300 -5.040 1.00 64.62 145 SER A CA 1
ATOM 1130 C C . SER A 1 145 ? -1.130 27.973 -4.194 1.00 64.62 145 SER A C 1
ATOM 1132 O O . SER A 1 145 ? -1.259 27.674 -3.003 1.00 64.62 145 SER A O 1
ATOM 1134 N N . ALA A 1 146 ? -1.975 28.816 -4.797 1.00 62.16 146 ALA A N 1
ATOM 1135 C CA . ALA A 1 146 ? -3.097 29.464 -4.114 1.00 62.16 146 ALA A CA 1
ATOM 1136 C C . ALA A 1 146 ? -4.203 28.461 -3.728 1.00 62.16 146 ALA A C 1
ATOM 1138 O O . ALA A 1 146 ? -4.720 28.496 -2.609 1.00 62.16 146 ALA A O 1
ATOM 1139 N N . LEU A 1 147 ? -4.491 27.488 -4.601 1.00 60.56 147 LEU A N 1
ATOM 1140 C CA . LEU A 1 147 ? -5.526 26.468 -4.379 1.00 60.56 147 LEU A CA 1
ATOM 1141 C C . LEU A 1 147 ? -5.150 25.455 -3.281 1.00 60.56 147 LEU A C 1
ATOM 1143 O O . LEU A 1 147 ? -6.009 24.769 -2.717 1.00 60.56 147 LEU A O 1
ATOM 1147 N N . GLU A 1 148 ? -3.857 25.329 -2.983 1.00 60.25 148 GLU A N 1
ATOM 1148 C CA . GLU A 1 148 ? -3.342 24.414 -1.965 1.00 60.25 148 GLU A CA 1
ATOM 1149 C C . GLU A 1 148 ? -3.404 25.014 -0.551 1.00 60.25 148 GLU A C 1
ATOM 1151 O O . GLU A 1 148 ? -3.529 24.277 0.431 1.00 60.25 148 GLU A O 1
ATOM 1156 N N . LYS A 1 149 ? -3.382 26.349 -0.426 1.00 60.31 149 LYS A N 1
ATOM 1157 C CA . LYS A 1 149 ? -3.449 27.052 0.867 1.00 60.31 149 LYS A CA 1
ATOM 1158 C C . LYS A 1 149 ? -4.857 27.031 1.472 1.00 60.31 149 LYS A C 1
ATOM 1160 O O . LYS A 1 149 ? -4.986 26.857 2.683 1.00 60.31 149 LYS A O 1
ATOM 1165 N N . GLU A 1 150 ? -5.912 27.098 0.661 1.00 58.28 150 GLU A N 1
ATOM 1166 C CA . GLU A 1 150 ? -7.295 27.052 1.168 1.00 58.28 150 GLU A CA 1
ATOM 1167 C C . GLU A 1 150 ? -7.717 25.662 1.672 1.00 58.28 150 GLU A C 1
ATOM 1169 O O . GLU A 1 150 ? -8.483 25.542 2.630 1.00 58.28 150 GLU A O 1
ATOM 1174 N N . LYS A 1 151 ? -7.146 24.585 1.118 1.00 57.94 151 LYS A N 1
ATOM 1175 C CA . LYS A 1 151 ? -7.436 23.207 1.559 1.00 57.94 151 LYS A CA 1
ATOM 1176 C C . LYS A 1 151 ? -6.831 22.851 2.921 1.00 57.94 151 LYS A C 1
ATOM 1178 O O . LYS A 1 151 ? -7.261 21.872 3.528 1.00 57.94 151 LYS A O 1
ATOM 1183 N N . LYS A 1 152 ? -5.865 23.629 3.422 1.00 56.16 152 LYS A N 1
ATOM 1184 C CA . LYS A 1 152 ? -5.165 23.354 4.691 1.00 56.16 152 LYS A CA 1
ATOM 1185 C C . LYS A 1 152 ? -5.941 23.798 5.936 1.00 56.16 152 LYS A C 1
ATOM 1187 O O . LYS A 1 152 ? -5.666 23.289 7.016 1.00 56.16 152 LYS A O 1
ATOM 1192 N N . LYS A 1 153 ? -6.938 24.687 5.810 1.00 53.59 153 LYS A N 1
ATOM 1193 C CA . LYS A 1 153 ? -7.673 25.234 6.971 1.00 53.59 153 LYS A CA 1
ATOM 1194 C C . LYS A 1 153 ? -8.791 24.332 7.503 1.00 53.59 153 LYS A C 1
ATOM 1196 O O . LYS A 1 153 ? -9.192 24.475 8.650 1.00 53.59 153 LYS A O 1
ATOM 1201 N N . LYS A 1 154 ? -9.250 23.344 6.727 1.00 51.91 154 LYS A N 1
ATOM 1202 C CA . LYS A 1 154 ? -10.064 22.232 7.247 1.00 51.91 154 LYS A CA 1
ATOM 1203 C C . LYS A 1 154 ? -9.145 21.052 7.518 1.00 51.91 154 LYS A C 1
ATOM 1205 O O . LYS A 1 154 ? -9.185 20.053 6.799 1.00 51.91 154 LYS A O 1
ATOM 1210 N N . ALA A 1 155 ? -8.284 21.185 8.525 1.00 51.53 155 ALA A N 1
ATOM 1211 C CA . ALA A 1 155 ? -7.530 20.058 9.048 1.00 51.53 155 ALA A CA 1
ATOM 1212 C C . ALA A 1 155 ? -8.548 19.015 9.525 1.00 51.53 155 ALA A C 1
ATOM 1214 O O . ALA A 1 155 ? -9.107 19.101 10.617 1.00 51.53 155 ALA A O 1
ATOM 1215 N N . LYS A 1 156 ? -8.855 18.047 8.655 1.00 57.78 156 LYS A N 1
ATOM 1216 C CA . LYS A 1 156 ? -9.500 16.799 9.047 1.00 57.78 156 LYS A CA 1
ATOM 1217 C C . LYS A 1 156 ? -8.699 16.328 10.246 1.00 57.78 156 LYS A C 1
ATOM 1219 O O . LYS A 1 156 ? -7.503 16.112 10.062 1.00 57.78 156 LYS A O 1
ATOM 1224 N N . LYS A 1 157 ? -9.327 16.232 11.427 1.00 57.94 157 LYS A N 1
ATOM 1225 C CA . LYS A 1 157 ? -8.760 15.570 12.611 1.00 57.94 157 LYS A CA 1
ATOM 1226 C C . LYS A 1 157 ? -7.980 14.376 12.083 1.00 57.94 157 LYS A C 1
ATOM 1228 O O . LYS A 1 157 ? -8.581 13.483 11.478 1.00 57.94 157 LYS A O 1
ATOM 1233 N N . SER A 1 158 ? -6.654 14.470 12.096 1.00 57.69 158 SER A N 1
ATOM 1234 C CA . SER A 1 158 ? -5.828 13.503 11.395 1.00 57.69 158 SER A CA 1
ATOM 1235 C C . SER A 1 158 ? -5.954 12.229 12.203 1.00 57.69 158 SER A C 1
ATOM 1237 O O . SER A 1 158 ? -5.328 12.087 13.248 1.00 57.69 158 SER A O 1
ATOM 1239 N N . ASN A 1 159 ? -6.849 11.348 11.754 1.00 67.50 159 ASN A N 1
ATOM 1240 C CA . ASN A 1 159 ? -7.083 10.013 12.293 1.00 67.50 159 ASN A CA 1
ATOM 1241 C C . ASN A 1 159 ? -5.868 9.143 11.961 1.00 67.50 159 ASN A C 1
ATOM 1243 O O . ASN A 1 159 ? -5.935 8.201 11.162 1.00 67.50 159 ASN A O 1
ATOM 1247 N N . ASP A 1 160 ? -4.717 9.548 12.483 1.00 86.94 160 ASP A N 1
ATOM 1248 C CA . ASP A 1 160 ? -3.460 8.910 12.200 1.00 86.94 160 ASP A CA 1
ATOM 1249 C C . ASP A 1 160 ? -3.397 7.639 13.035 1.00 86.94 160 ASP A C 1
ATOM 1251 O O . ASP A 1 160 ? -3.480 7.663 14.261 1.00 86.94 160 ASP A O 1
ATOM 1255 N N . LEU A 1 161 ? -3.319 6.497 12.347 1.00 90.06 161 LEU A N 1
ATOM 1256 C CA . LEU A 1 161 ? -3.498 5.183 12.976 1.00 90.06 161 LEU A CA 1
ATOM 1257 C C . LEU A 1 161 ? -2.472 4.909 14.081 1.00 90.06 161 LEU A C 1
ATOM 1259 O O . LEU A 1 161 ? -2.755 4.114 14.967 1.00 90.06 161 LEU A O 1
ATOM 1263 N N . LYS A 1 162 ? -1.294 5.542 14.017 1.00 91.25 162 LYS A N 1
ATOM 1264 C CA . LYS A 1 162 ? -0.258 5.433 15.051 1.00 91.25 162 LYS A CA 1
ATOM 1265 C C . LYS A 1 162 ? -0.684 6.137 16.338 1.00 91.25 162 LYS A C 1
ATOM 1267 O O . LYS A 1 162 ? -0.684 5.508 17.384 1.00 91.25 162 LYS A O 1
ATOM 1272 N N . MET A 1 163 ? -1.130 7.390 16.234 1.00 91.19 163 MET A N 1
ATOM 1273 C CA . MET A 1 163 ? -1.635 8.148 17.384 1.00 91.19 163 MET A CA 1
ATOM 1274 C C . MET A 1 163 ? -2.870 7.486 17.995 1.00 91.19 163 MET A C 1
ATOM 1276 O O . MET A 1 163 ? -3.051 7.484 19.204 1.00 91.19 163 MET A O 1
ATOM 1280 N N . LEU A 1 164 ? -3.736 6.922 17.154 1.00 91.44 164 LEU A N 1
ATOM 1281 C CA . LEU A 1 164 ? -4.930 6.224 17.615 1.00 91.44 164 LEU A CA 1
ATOM 1282 C C . LEU A 1 164 ? -4.589 4.913 18.335 1.00 91.44 164 LEU A C 1
ATOM 1284 O O . LEU A 1 164 ? -5.226 4.578 19.325 1.00 91.44 164 LEU A O 1
ATOM 1288 N N . LEU A 1 165 ? -3.561 4.200 17.867 1.00 94.38 165 LEU A N 1
ATOM 1289 C CA . LEU A 1 165 ? -3.035 3.018 18.547 1.00 94.38 165 LEU A CA 1
ATOM 1290 C C . LEU A 1 165 ? -2.440 3.389 19.904 1.00 94.38 165 LEU A C 1
ATOM 1292 O O . LEU A 1 165 ? -2.746 2.726 20.885 1.00 94.38 165 LEU A O 1
ATOM 1296 N N . GLU A 1 166 ? -1.639 4.450 19.965 1.00 93.69 166 GLU A N 1
ATOM 1297 C CA . GLU A 1 166 ? -1.031 4.921 21.211 1.00 93.69 166 GLU A CA 1
ATOM 1298 C C . GLU A 1 166 ? -2.093 5.309 22.245 1.00 93.69 166 GLU A C 1
ATOM 1300 O O . GLU A 1 166 ? -2.010 4.884 23.393 1.00 93.69 166 GLU A O 1
ATOM 1305 N N . LYS A 1 167 ? -3.141 6.025 21.820 1.00 92.75 167 LYS A N 1
ATOM 1306 C CA . LYS A 1 167 ? -4.301 6.342 22.666 1.00 92.75 167 LYS A CA 1
ATOM 1307 C C . LYS A 1 167 ? -5.031 5.089 23.142 1.00 92.75 167 LYS A C 1
ATOM 1309 O O . LYS A 1 167 ? -5.309 4.957 24.324 1.00 92.75 167 LYS A O 1
ATOM 1314 N N . ALA A 1 168 ? -5.303 4.146 22.242 1.00 92.88 168 ALA A N 1
ATOM 1315 C CA . ALA A 1 168 ? -5.963 2.894 22.601 1.00 92.88 168 ALA A CA 1
ATOM 1316 C C . ALA A 1 168 ? -5.137 2.058 23.594 1.00 92.88 168 ALA A C 1
ATOM 1318 O O . ALA A 1 168 ? -5.691 1.383 24.459 1.00 92.88 168 ALA A O 1
ATOM 1319 N N . GLU A 1 169 ? -3.810 2.071 23.471 1.00 94.06 169 GLU A N 1
ATOM 1320 C CA . GLU A 1 169 ? -2.912 1.358 24.378 1.00 94.06 169 GLU A CA 1
ATOM 1321 C C . GLU A 1 169 ? -2.775 2.066 25.727 1.00 94.06 169 GLU A C 1
ATOM 1323 O O . GLU A 1 169 ? -2.816 1.393 26.756 1.00 94.06 169 GLU A O 1
ATOM 1328 N N . SER A 1 170 ? -2.665 3.396 25.751 1.00 93.38 170 SER A N 1
ATOM 1329 C CA . SER A 1 170 ? -2.610 4.159 27.001 1.00 93.38 170 SER A CA 1
ATOM 1330 C C . SER A 1 170 ? -3.926 4.085 27.771 1.00 93.38 170 SER A C 1
ATOM 1332 O O . SER A 1 170 ? -3.910 3.897 28.983 1.00 93.38 170 SER A O 1
ATOM 1334 N N . GLU A 1 171 ? -5.066 4.132 27.081 1.00 91.31 171 GLU A N 1
ATOM 1335 C CA . GLU A 1 171 ? -6.378 3.963 27.701 1.00 91.31 171 GLU A CA 1
ATOM 1336 C C . GLU A 1 171 ? -6.564 2.569 28.290 1.00 91.31 171 GLU A C 1
ATOM 1338 O O . GLU A 1 171 ? -7.157 2.446 29.358 1.00 91.31 171 GLU A O 1
ATOM 1343 N N . LYS A 1 172 ? -6.064 1.521 27.626 1.00 92.31 172 LYS A N 1
ATOM 1344 C CA . LYS A 1 172 ? -6.108 0.161 28.176 1.00 92.31 172 LYS A CA 1
ATOM 1345 C C . LYS A 1 172 ? -5.249 0.019 29.419 1.00 92.31 172 LYS A C 1
ATOM 1347 O O . LYS A 1 172 ? -5.760 -0.462 30.422 1.00 92.31 172 LYS A O 1
ATOM 1352 N N . LYS A 1 173 ? -4.005 0.499 29.366 1.00 93.31 173 LYS A N 1
ATOM 1353 C CA . LYS A 1 173 ? -3.095 0.488 30.519 1.00 93.31 173 LYS A CA 1
ATOM 1354 C C . LYS A 1 173 ? -3.693 1.246 31.701 1.00 93.31 173 LYS A C 1
ATOM 1356 O O . LYS A 1 173 ? -3.850 0.671 32.764 1.00 93.31 173 LYS A O 1
ATOM 1361 N N . ALA A 1 174 ? -4.184 2.467 31.477 1.00 91.88 174 ALA A N 1
ATOM 1362 C CA . ALA A 1 174 ? -4.820 3.258 32.529 1.00 91.88 174 ALA A CA 1
ATOM 1363 C C . ALA A 1 174 ? -6.041 2.557 33.155 1.00 91.88 174 ALA A C 1
ATOM 1365 O O . ALA A 1 174 ? -6.291 2.696 34.348 1.00 91.88 174 ALA A O 1
ATOM 1366 N N . MET A 1 175 ? -6.814 1.797 32.371 1.00 90.00 175 MET A N 1
ATOM 1367 C CA . MET A 1 175 ? -7.929 1.009 32.908 1.00 90.00 175 MET A CA 1
ATOM 1368 C C . MET A 1 175 ? -7.468 -0.242 33.658 1.00 90.00 175 MET A C 1
ATOM 1370 O O . MET A 1 175 ? -8.129 -0.637 34.612 1.00 90.00 175 MET A O 1
ATOM 1374 N N . GLU A 1 176 ? -6.376 -0.877 33.239 1.00 92.25 176 GLU A N 1
ATOM 1375 C CA . GLU A 1 176 ? -5.760 -2.004 33.948 1.00 92.25 176 GLU A CA 1
ATOM 1376 C C . GLU A 1 176 ? -5.183 -1.547 35.296 1.00 92.25 176 GLU A C 1
ATOM 1378 O O . GLU A 1 176 ? -5.491 -2.159 36.318 1.00 92.25 176 GLU A O 1
ATOM 1383 N N . ASP A 1 177 ? -4.484 -0.411 35.324 1.00 92.75 177 ASP A N 1
ATOM 1384 C CA . ASP A 1 177 ? -3.939 0.195 36.544 1.00 92.75 177 ASP A CA 1
ATOM 1385 C C . ASP A 1 177 ? -5.062 0.566 37.532 1.00 92.75 177 ASP A C 1
ATOM 1387 O O . ASP A 1 177 ? -5.005 0.244 38.720 1.00 92.75 177 ASP A O 1
ATOM 1391 N N . LEU A 1 178 ? -6.150 1.177 37.041 1.00 91.44 178 LEU A N 1
ATOM 1392 C CA . LEU A 1 178 ? -7.314 1.515 37.870 1.00 91.44 178 LEU A CA 1
ATOM 1393 C C . LEU A 1 178 ? -8.051 0.280 38.398 1.00 91.44 178 LEU A C 1
ATOM 1395 O O . LEU A 1 178 ? -8.602 0.337 39.493 1.00 91.44 178 LEU A O 1
ATOM 1399 N N . LYS A 1 179 ? -8.070 -0.833 37.656 1.00 92.38 179 LYS A N 1
ATOM 1400 C CA . LYS A 1 179 ? -8.659 -2.096 38.133 1.00 92.38 179 LYS A CA 1
ATOM 1401 C C . LYS A 1 179 ? -7.859 -2.714 39.269 1.00 92.38 179 LYS A C 1
ATOM 1403 O O . LYS A 1 179 ? -8.464 -3.338 40.136 1.00 92.38 179 LYS A O 1
ATOM 1408 N N . GLN A 1 180 ? -6.536 -2.563 39.238 1.00 91.50 180 GLN A N 1
ATOM 1409 C CA . GLN A 1 180 ? -5.651 -3.044 40.296 1.00 91.50 180 GLN A CA 1
ATOM 1410 C C . GLN A 1 180 ? -5.763 -2.181 41.556 1.00 91.50 180 GLN A C 1
ATOM 1412 O O . GLN A 1 180 ? -5.795 -2.728 42.653 1.00 91.50 180 GLN A O 1
ATOM 1417 N N . ALA A 1 181 ? -5.862 -0.856 41.402 1.00 92.56 181 ALA A N 1
ATOM 1418 C CA . ALA A 1 181 ? -5.983 0.063 42.530 1.00 92.56 181 ALA A CA 1
ATOM 1419 C C . ALA A 1 181 ? -7.390 0.063 43.162 1.00 92.56 181 ALA A C 1
ATOM 1421 O O . ALA A 1 181 ? -7.515 -0.134 44.364 1.00 92.56 181 ALA A O 1
ATOM 1422 N N . ASP A 1 182 ? -8.444 0.272 42.361 1.00 92.50 182 ASP A N 1
ATOM 1423 C CA . ASP A 1 182 ? -9.822 0.472 42.829 1.00 92.50 182 ASP A CA 1
ATOM 1424 C C . ASP A 1 182 ? -10.844 -0.220 41.894 1.00 92.50 182 ASP A C 1
ATOM 1426 O O . ASP A 1 182 ? -11.390 0.402 40.969 1.00 92.50 182 ASP A O 1
ATOM 1430 N N . PRO A 1 183 ? -11.205 -1.494 42.140 1.00 90.94 183 PRO A N 1
ATOM 1431 C CA . PRO A 1 183 ? -12.063 -2.255 41.231 1.00 90.94 183 PRO A CA 1
ATOM 1432 C C . PRO A 1 183 ? -13.493 -1.702 41.128 1.00 90.94 183 PRO A C 1
ATOM 1434 O O . PRO A 1 183 ? -14.128 -1.834 40.081 1.00 90.94 183 PRO A O 1
ATOM 1437 N N . ALA A 1 184 ? -14.012 -1.068 42.185 1.00 90.56 184 ALA A N 1
ATOM 1438 C CA . ALA A 1 184 ? -15.345 -0.459 42.177 1.00 90.56 184 ALA A CA 1
ATOM 1439 C C . ALA A 1 184 ? -15.398 0.773 41.258 1.00 90.56 184 ALA A C 1
ATOM 1441 O O . ALA A 1 184 ? -16.220 0.835 40.345 1.00 90.56 184 ALA A O 1
ATOM 1442 N N . LYS A 1 185 ? -14.449 1.707 41.418 1.00 91.25 185 LYS A N 1
ATOM 1443 C CA . LYS A 1 185 ? -14.364 2.910 40.572 1.00 91.25 185 LYS A CA 1
ATOM 1444 C C . LYS A 1 185 ? -14.068 2.557 39.116 1.00 91.25 185 LYS A C 1
ATOM 1446 O O . LYS A 1 185 ? -14.584 3.210 38.209 1.00 91.25 185 LYS A O 1
ATOM 1451 N N . ALA A 1 186 ? -13.265 1.518 38.876 1.00 91.38 186 ALA A N 1
ATOM 1452 C CA . ALA A 1 186 ? -12.989 1.037 37.529 1.00 91.38 186 ALA A CA 1
ATOM 1453 C C . ALA A 1 186 ? -14.273 0.597 36.806 1.00 91.38 186 ALA A C 1
ATOM 1455 O O . ALA A 1 186 ? -14.490 1.014 35.668 1.00 91.38 186 ALA A O 1
ATOM 1456 N N . LYS A 1 187 ? -15.154 -0.168 37.468 1.00 93.50 187 LYS A N 1
ATOM 1457 C CA . LYS A 1 187 ? -16.441 -0.603 36.895 1.00 93.50 187 LYS A CA 1
ATOM 1458 C C . LYS A 1 187 ? -17.346 0.580 36.543 1.00 93.50 187 LYS A C 1
ATOM 1460 O O . LYS A 1 187 ? -17.876 0.619 35.433 1.00 93.50 187 LYS A O 1
ATOM 1465 N N . ASP A 1 188 ? -17.439 1.580 37.417 1.00 94.00 188 ASP A N 1
ATOM 1466 C CA . ASP A 1 188 ? -18.242 2.784 37.159 1.00 94.00 188 ASP A CA 1
ATOM 1467 C C . ASP A 1 188 ? -17.724 3.574 35.945 1.00 94.00 188 ASP A C 1
ATOM 1469 O O . ASP A 1 188 ? -18.497 4.087 35.130 1.00 94.00 188 ASP A O 1
ATOM 1473 N N . ILE A 1 189 ? -16.399 3.689 35.804 1.00 93.25 189 ILE A N 1
ATOM 1474 C CA . ILE A 1 189 ? -15.767 4.361 34.661 1.00 93.25 189 ILE A CA 1
ATOM 1475 C C . ILE A 1 189 ? -15.980 3.553 33.376 1.00 93.25 189 ILE A C 1
ATOM 1477 O O . ILE A 1 189 ? -16.269 4.145 32.334 1.00 93.25 189 ILE A O 1
ATOM 1481 N N . GLU A 1 190 ? -15.870 2.224 33.427 1.00 93.00 190 GLU A N 1
ATOM 1482 C CA . GLU A 1 190 ? -16.157 1.344 32.289 1.00 93.00 190 GLU A CA 1
ATOM 1483 C C . GLU A 1 190 ? -17.601 1.466 31.823 1.00 93.00 190 GLU A C 1
ATOM 1485 O O . GLU A 1 190 ? -17.846 1.580 30.620 1.00 93.00 190 GLU A O 1
ATOM 1490 N N . GLU A 1 191 ? -18.551 1.499 32.753 1.00 95.62 191 GLU A N 1
ATOM 1491 C CA . GLU A 1 191 ? -19.961 1.660 32.432 1.00 95.62 191 GLU A CA 1
ATOM 1492 C C . GLU A 1 191 ? -20.227 3.024 31.790 1.00 95.62 191 GLU A C 1
ATOM 1494 O O . GLU A 1 191 ? -20.788 3.089 30.693 1.00 95.62 191 GLU A O 1
ATOM 1499 N N . LYS A 1 192 ? -19.730 4.112 32.393 1.00 95.81 192 LYS A N 1
ATOM 1500 C CA . LYS A 1 192 ? -19.837 5.463 31.818 1.00 95.81 192 LYS A CA 1
ATOM 1501 C C . LYS A 1 192 ? -19.206 5.534 30.428 1.00 95.81 192 LYS A C 1
ATOM 1503 O O . LYS A 1 192 ? -19.780 6.140 29.522 1.00 95.81 192 LYS A O 1
ATOM 1508 N N . ARG A 1 193 ? -18.041 4.908 30.224 1.00 93.00 193 ARG A N 1
ATOM 1509 C CA . ARG A 1 193 ? -17.392 4.821 28.906 1.00 93.00 193 ARG A CA 1
ATOM 1510 C C . ARG A 1 193 ? -18.249 4.037 27.922 1.00 93.00 193 ARG A C 1
ATOM 1512 O O . ARG A 1 193 ? -18.439 4.505 26.807 1.00 93.00 193 ARG A O 1
ATOM 1519 N N . ARG A 1 194 ? -18.807 2.893 28.321 1.00 94.50 194 ARG A N 1
ATOM 1520 C CA . ARG A 1 194 ? -19.677 2.060 27.480 1.00 94.50 194 ARG A CA 1
ATOM 1521 C C . ARG A 1 194 ? -20.957 2.791 27.074 1.00 94.50 194 ARG A C 1
ATOM 1523 O O . ARG A 1 194 ? -21.365 2.686 25.921 1.00 94.50 194 ARG A O 1
ATOM 1530 N N . GLN A 1 195 ? -21.562 3.549 27.981 1.00 96.62 195 GLN A N 1
ATOM 1531 C CA . GLN A 1 195 ? -22.746 4.358 27.690 1.00 96.62 195 GLN A CA 1
ATOM 1532 C C . GLN A 1 195 ? -22.417 5.498 26.716 1.00 96.62 195 GLN A C 1
ATOM 1534 O O . GLN A 1 195 ? -23.093 5.643 25.699 1.00 96.62 195 GLN A O 1
ATOM 1539 N N . LYS A 1 196 ? -21.325 6.244 26.948 1.00 95.38 196 LYS A N 1
ATOM 1540 C CA . LYS A 1 196 ? -20.837 7.271 26.005 1.00 95.38 196 LYS A CA 1
ATOM 1541 C C . LYS A 1 196 ? -20.548 6.680 24.625 1.00 95.38 196 LYS A C 1
ATOM 1543 O O . LYS A 1 196 ? -21.000 7.225 23.623 1.00 95.38 196 LYS A O 1
ATOM 1548 N N . LYS A 1 197 ? -19.892 5.516 24.590 1.00 94.38 197 LYS A N 1
ATOM 1549 C CA . LYS A 1 197 ? -19.640 4.721 23.381 1.00 94.38 197 LYS A CA 1
ATOM 1550 C C . LYS A 1 197 ? -20.923 4.480 22.591 1.00 94.38 197 LYS A C 1
ATOM 1552 O O . LYS A 1 197 ? -20.991 4.743 21.395 1.00 94.38 197 LYS A O 1
ATOM 1557 N N . ALA A 1 198 ? -21.949 3.975 23.274 1.00 95.69 198 ALA A N 1
ATOM 1558 C CA . ALA A 1 198 ? -23.229 3.654 22.663 1.00 95.69 198 ALA A CA 1
ATOM 1559 C C . ALA A 1 198 ? -23.924 4.904 22.102 1.00 95.69 198 ALA A C 1
ATOM 1561 O O . ALA A 1 198 ? -24.452 4.847 20.992 1.00 95.69 198 ALA A O 1
ATOM 1562 N N . LEU A 1 199 ? -23.869 6.032 22.818 1.00 97.12 199 LEU A N 1
ATOM 1563 C CA . LEU A 1 199 ? -24.427 7.307 22.359 1.00 97.12 199 LEU A CA 1
ATOM 1564 C C . LEU A 1 199 ? -23.709 7.841 21.112 1.00 97.12 199 LEU A C 1
ATOM 1566 O O . LEU A 1 199 ? -24.366 8.211 20.143 1.00 97.12 199 LEU A O 1
ATOM 1570 N N . GLU A 1 200 ? -22.375 7.833 21.089 1.00 95.31 200 GLU A N 1
ATOM 1571 C CA . GLU A 1 200 ? -21.591 8.278 19.926 1.00 95.31 200 GLU A CA 1
ATOM 1572 C C . GLU A 1 200 ? -21.822 7.383 18.702 1.00 95.31 200 GLU A C 1
ATOM 1574 O O . GLU A 1 200 ? -21.974 7.869 17.577 1.00 95.31 200 GLU A O 1
ATOM 1579 N N . MET A 1 201 ? -21.912 6.068 18.916 1.00 94.56 201 MET A N 1
ATOM 1580 C CA . MET A 1 201 ? -22.256 5.118 17.860 1.00 94.56 201 MET A CA 1
ATOM 1581 C C . MET A 1 201 ? -23.682 5.344 17.338 1.00 94.56 201 MET A C 1
ATOM 1583 O O . MET A 1 201 ? -23.885 5.292 16.125 1.00 94.56 201 MET A O 1
ATOM 1587 N N . ALA A 1 202 ? -24.646 5.649 18.215 1.00 96.62 202 ALA A N 1
ATOM 1588 C CA . ALA A 1 202 ? -26.017 5.998 17.832 1.00 96.62 202 ALA A CA 1
ATOM 1589 C C . ALA A 1 202 ? -26.087 7.328 17.061 1.00 96.62 202 ALA A C 1
ATOM 1591 O O . ALA A 1 202 ? -26.860 7.451 16.114 1.00 96.62 202 ALA A O 1
ATOM 1592 N N . GLN A 1 203 ? -25.220 8.289 17.394 1.00 95.94 203 GLN A N 1
ATOM 1593 C CA . GLN A 1 203 ? -25.031 9.529 16.635 1.00 95.94 203 GLN A CA 1
ATOM 1594 C C . GLN A 1 203 ? -24.385 9.288 15.252 1.00 95.94 203 GLN A C 1
ATOM 1596 O O . GLN A 1 203 ? -24.368 10.177 14.401 1.00 95.94 203 GLN A O 1
ATOM 1601 N N . GLY A 1 204 ? -23.850 8.088 15.000 1.00 94.62 204 GLY A N 1
ATOM 1602 C CA . GLY A 1 204 ? -23.209 7.709 13.740 1.00 94.62 204 GLY A CA 1
ATOM 1603 C C . GLY A 1 204 ? -21.701 7.979 13.692 1.00 94.62 204 GLY A C 1
ATOM 1604 O O . GLY A 1 204 ? -21.088 7.869 12.623 1.00 94.62 204 GLY A O 1
ATOM 1605 N N . ILE A 1 205 ? -21.073 8.309 14.824 1.00 91.44 205 ILE A N 1
ATOM 1606 C CA . ILE A 1 205 ? -19.621 8.471 14.918 1.00 91.44 205 ILE A CA 1
ATOM 1607 C C . ILE A 1 205 ? -18.970 7.082 14.928 1.00 91.44 205 ILE A C 1
ATOM 1609 O O . ILE A 1 205 ? -19.243 6.233 15.773 1.00 91.44 205 ILE A O 1
ATOM 1613 N N . LYS A 1 206 ? -18.084 6.832 13.955 1.00 90.50 206 LYS A N 1
ATOM 1614 C CA . LYS A 1 206 ? -17.341 5.567 13.854 1.00 90.50 206 LYS A CA 1
ATOM 1615 C C . LYS A 1 206 ? -16.142 5.573 14.791 1.00 90.50 206 LYS A C 1
ATOM 1617 O O . LYS A 1 206 ? -15.128 6.202 14.489 1.00 90.50 206 LYS A O 1
ATOM 1622 N N . GLN A 1 207 ? -16.242 4.806 15.860 1.00 90.25 207 GLN A N 1
ATOM 1623 C CA . GLN A 1 207 ? -15.183 4.645 16.845 1.00 90.25 207 GLN A CA 1
ATOM 1624 C C . GLN A 1 207 ? -14.144 3.605 16.411 1.00 90.25 207 GLN A C 1
ATOM 1626 O O . GLN A 1 207 ? -14.488 2.585 15.810 1.00 90.25 207 GLN A O 1
ATOM 1631 N N . GLN A 1 208 ? -12.864 3.873 16.667 1.00 90.00 208 GLN A N 1
ATOM 1632 C CA . GLN A 1 208 ? -11.739 3.077 16.169 1.00 90.00 208 GLN A CA 1
ATOM 1633 C C . GLN A 1 208 ? -10.702 2.871 17.278 1.00 90.00 208 GLN A C 1
ATOM 1635 O O . GLN A 1 208 ? -9.548 3.250 17.128 1.00 90.00 208 GLN A O 1
ATOM 1640 N N . ASP A 1 209 ? -11.108 2.239 18.375 1.00 89.31 209 ASP A N 1
ATOM 1641 C CA . ASP A 1 209 ? -10.288 2.219 19.599 1.00 89.31 209 ASP A CA 1
ATOM 1642 C C . ASP A 1 209 ? -9.683 0.836 19.886 1.00 89.31 209 ASP A C 1
ATOM 1644 O O . ASP A 1 209 ? -8.974 0.636 20.866 1.00 89.31 209 ASP A O 1
ATOM 1648 N N . ASP A 1 210 ? -9.934 -0.153 19.025 1.00 92.50 210 ASP A N 1
ATOM 1649 C CA . ASP A 1 210 ? -9.424 -1.510 19.219 1.00 92.50 210 ASP A CA 1
ATOM 1650 C C . ASP A 1 210 ? -7.949 -1.613 18.774 1.00 92.50 210 ASP A C 1
ATOM 1652 O O . ASP A 1 210 ? -7.662 -1.599 17.568 1.00 92.50 210 ASP A O 1
ATOM 1656 N N . PRO A 1 211 ? -6.978 -1.827 19.687 1.00 92.69 211 PRO A N 1
ATOM 1657 C CA . PRO A 1 211 ? -5.553 -1.801 19.343 1.00 92.69 211 PRO A CA 1
ATOM 1658 C C . PRO A 1 211 ? -5.163 -2.939 18.395 1.00 92.69 211 PRO A C 1
ATOM 1660 O O . PRO A 1 211 ? -4.306 -2.774 17.528 1.00 92.69 211 PRO A O 1
ATOM 1663 N N . THR A 1 212 ? -5.822 -4.098 18.490 1.00 93.94 212 THR A N 1
ATOM 1664 C CA . THR A 1 212 ? -5.567 -5.243 17.602 1.00 93.94 212 THR A CA 1
ATOM 1665 C C . THR A 1 212 ? -5.962 -4.935 16.156 1.00 93.94 212 THR A C 1
ATOM 1667 O O . THR A 1 212 ? -5.245 -5.305 15.219 1.00 93.94 212 THR A O 1
ATOM 1670 N N . LEU A 1 213 ? -7.071 -4.219 15.952 1.00 93.88 213 LEU A N 1
ATOM 1671 C CA . LEU A 1 213 ? -7.529 -3.781 14.635 1.00 93.88 213 LEU A CA 1
ATOM 1672 C C . LEU A 1 213 ? -6.658 -2.647 14.091 1.00 93.88 213 LEU A C 1
ATOM 1674 O O . LEU A 1 213 ? -6.306 -2.675 12.908 1.00 93.88 213 LEU A O 1
ATOM 1678 N N . LEU A 1 214 ? -6.239 -1.710 14.943 1.00 94.44 214 LEU A N 1
ATOM 1679 C CA . LEU A 1 214 ? -5.340 -0.615 14.573 1.00 94.44 214 LEU A CA 1
ATOM 1680 C C . LEU A 1 214 ? -3.961 -1.129 14.134 1.00 94.44 214 LEU A C 1
ATOM 1682 O O . LEU A 1 214 ? -3.478 -0.742 13.066 1.00 94.44 214 LEU A O 1
ATOM 1686 N N . ARG A 1 215 ? -3.380 -2.097 14.857 1.00 95.06 215 ARG A N 1
ATOM 1687 C CA . ARG A 1 215 ? -2.142 -2.797 14.455 1.00 95.06 215 ARG A CA 1
ATOM 1688 C C . ARG A 1 215 ? -2.294 -3.481 13.093 1.00 95.06 215 ARG A C 1
ATOM 1690 O O . ARG A 1 215 ? -1.437 -3.337 12.221 1.00 95.06 215 ARG A O 1
ATOM 1697 N N . LYS A 1 216 ? -3.406 -4.190 12.855 1.00 95.94 216 LYS A N 1
ATOM 1698 C CA . LYS A 1 216 ? -3.699 -4.813 11.547 1.00 95.94 216 LYS A CA 1
ATOM 1699 C C . LYS A 1 216 ? -3.855 -3.768 10.439 1.00 95.94 216 LYS A C 1
ATOM 1701 O O . LYS A 1 216 ? -3.408 -3.994 9.314 1.00 95.94 216 LYS A O 1
ATOM 1706 N N . ALA A 1 217 ? -4.486 -2.634 10.731 1.00 94.50 217 ALA A N 1
ATOM 1707 C CA . ALA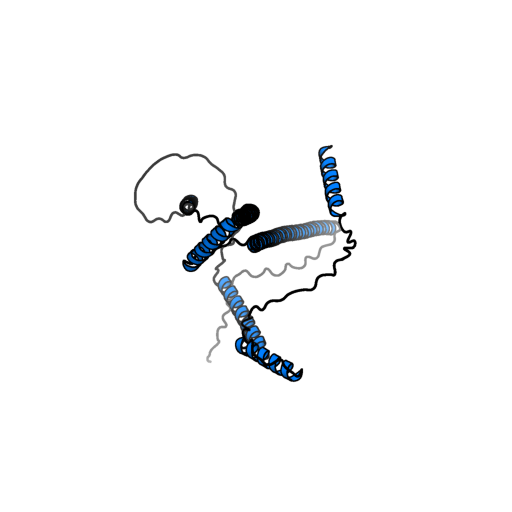 A 1 217 ? -4.658 -1.547 9.777 1.00 94.50 217 ALA A CA 1
ATOM 1708 C C . ALA A 1 217 ? -3.315 -0.895 9.404 1.00 94.50 217 ALA A C 1
ATOM 1710 O O . ALA A 1 217 ? -3.089 -0.632 8.219 1.00 94.50 217 ALA A O 1
ATOM 1711 N N . LEU A 1 218 ? -2.406 -0.712 10.370 1.00 95.31 218 LEU A N 1
ATOM 1712 C CA . LEU A 1 218 ? -1.032 -0.262 10.125 1.00 95.31 218 LEU A CA 1
ATOM 1713 C C . LEU A 1 218 ? -0.275 -1.238 9.221 1.00 95.31 218 LEU A C 1
ATOM 1715 O O . LEU A 1 218 ? 0.171 -0.831 8.147 1.00 95.31 218 LEU A O 1
ATOM 1719 N N . LYS A 1 219 ? -0.273 -2.536 9.548 1.00 96.50 219 LYS A N 1
ATOM 1720 C CA . LYS A 1 219 ? 0.345 -3.575 8.703 1.00 96.50 219 LYS A CA 1
ATOM 1721 C C . LYS A 1 219 ? -0.202 -3.562 7.273 1.00 96.50 219 LYS A C 1
ATOM 1723 O O . LYS A 1 219 ? 0.550 -3.636 6.305 1.00 96.50 219 LYS A O 1
ATOM 1728 N N . LYS A 1 220 ? -1.520 -3.407 7.096 1.00 96.94 220 LYS A N 1
ATOM 1729 C CA . LYS A 1 220 ? -2.136 -3.284 5.761 1.00 96.94 220 LYS A CA 1
ATOM 1730 C C . LYS A 1 220 ? -1.665 -2.031 5.017 1.00 96.94 220 LYS A C 1
ATOM 1732 O O . LYS A 1 220 ? -1.477 -2.092 3.801 1.00 96.94 220 LYS A O 1
ATOM 1737 N N . LYS A 1 221 ? -1.503 -0.892 5.701 1.00 95.56 221 LYS A N 1
ATOM 1738 C CA . LYS A 1 221 ? -0.957 0.332 5.090 1.00 95.56 221 LYS A CA 1
ATOM 1739 C C . LYS A 1 221 ? 0.492 0.121 4.652 1.00 95.56 221 LYS A C 1
ATOM 1741 O O . LYS A 1 221 ? 0.816 0.455 3.515 1.00 95.56 221 LYS A O 1
ATOM 1746 N N . GLU A 1 222 ? 1.319 -0.485 5.493 1.00 96.62 222 GLU A N 1
ATOM 1747 C CA . GLU A 1 222 ? 2.715 -0.809 5.181 1.00 96.62 222 GLU A CA 1
ATOM 1748 C C . GLU A 1 222 ? 2.815 -1.764 3.990 1.00 96.62 222 GLU A C 1
ATOM 1750 O O . GLU A 1 222 ? 3.498 -1.460 3.017 1.00 96.62 222 GLU A O 1
ATOM 1755 N N . GLN A 1 223 ? 2.034 -2.847 3.973 1.00 97.81 223 GLN A N 1
ATOM 1756 C CA . GLN A 1 223 ? 1.978 -3.770 2.836 1.00 97.81 223 GLN A CA 1
ATOM 1757 C C . GLN A 1 223 ? 1.564 -3.080 1.532 1.00 97.81 223 GLN A C 1
ATOM 1759 O O . GLN A 1 223 ? 2.116 -3.377 0.473 1.00 97.81 223 GLN A O 1
ATOM 1764 N N . LYS A 1 224 ? 0.605 -2.145 1.574 1.00 97.38 224 LYS A N 1
ATOM 1765 C CA . LYS A 1 224 ? 0.237 -1.347 0.393 1.00 97.38 224 LYS A CA 1
ATOM 1766 C C . LYS A 1 224 ? 1.413 -0.500 -0.091 1.00 97.38 224 LYS A C 1
ATOM 1768 O O . LYS A 1 224 ? 1.656 -0.454 -1.295 1.00 97.38 224 LYS A O 1
ATOM 1773 N N . LYS A 1 225 ? 2.154 0.126 0.828 1.00 97.25 225 LYS A N 1
ATOM 1774 C CA . LYS A 1 225 ? 3.346 0.918 0.497 1.00 97.25 225 LYS A CA 1
ATOM 1775 C C . LYS A 1 225 ? 4.458 0.052 -0.088 1.00 97.25 225 LYS A C 1
ATOM 1777 O O . LYS A 1 225 ? 4.993 0.408 -1.134 1.00 97.25 225 LYS A O 1
ATOM 1782 N N . LEU A 1 226 ? 4.718 -1.118 0.491 1.00 97.94 226 LEU A N 1
ATOM 1783 C CA . LEU A 1 226 ? 5.676 -2.094 -0.034 1.00 97.94 226 LEU A CA 1
ATOM 1784 C C . LEU A 1 226 ? 5.304 -2.556 -1.446 1.00 97.94 226 LEU A C 1
ATOM 1786 O O . LEU A 1 226 ? 6.154 -2.554 -2.333 1.00 97.94 226 LEU A O 1
ATOM 1790 N N . LYS A 1 227 ? 4.026 -2.878 -1.693 1.00 98.00 227 LYS A N 1
ATOM 1791 C CA . LYS A 1 227 ? 3.539 -3.226 -3.038 1.00 98.00 227 LYS A CA 1
ATOM 1792 C C . LYS A 1 227 ? 3.778 -2.087 -4.025 1.00 98.00 227 LYS A C 1
ATOM 1794 O O . LYS A 1 227 ? 4.355 -2.332 -5.078 1.00 98.00 227 LYS A O 1
ATOM 1799 N N . SER A 1 228 ? 3.413 -0.853 -3.668 1.00 97.88 228 SER A N 1
ATOM 1800 C CA . SER A 1 228 ? 3.648 0.305 -4.541 1.00 97.88 228 SER A CA 1
ATOM 1801 C C . SER A 1 228 ? 5.134 0.574 -4.795 1.00 97.88 228 SER A C 1
ATOM 1803 O O . SER A 1 228 ? 5.517 0.886 -5.920 1.00 97.88 228 SER A O 1
ATOM 1805 N N . ALA A 1 229 ? 5.986 0.400 -3.781 1.00 98.06 229 ALA A N 1
ATOM 1806 C CA . ALA A 1 229 ? 7.429 0.556 -3.916 1.00 98.06 229 ALA A CA 1
ATOM 1807 C C . ALA A 1 229 ? 8.014 -0.516 -4.845 1.00 98.06 229 ALA A C 1
ATOM 1809 O O . ALA A 1 229 ? 8.812 -0.201 -5.725 1.00 98.06 229 ALA A O 1
ATOM 1810 N N . LYS A 1 230 ? 7.562 -1.770 -4.716 1.00 98.25 230 LYS A N 1
ATOM 1811 C CA . LYS A 1 230 ? 7.954 -2.863 -5.611 1.00 98.25 230 LYS A CA 1
ATOM 1812 C C . LYS A 1 230 ? 7.552 -2.571 -7.055 1.00 98.25 230 LYS A C 1
ATOM 1814 O O . LYS A 1 230 ? 8.414 -2.594 -7.925 1.00 98.25 230 LYS A O 1
ATOM 1819 N N . THR A 1 231 ? 6.290 -2.217 -7.308 1.00 98.25 231 THR A N 1
ATOM 1820 C CA . THR A 1 231 ? 5.824 -1.909 -8.671 1.00 98.25 231 THR A CA 1
ATOM 1821 C C . THR A 1 231 ? 6.563 -0.724 -9.287 1.00 98.25 231 THR A C 1
ATOM 1823 O O . THR A 1 231 ? 6.858 -0.728 -10.481 1.00 98.25 231 THR A O 1
ATOM 1826 N N . TRP A 1 232 ? 6.891 0.286 -8.479 1.00 98.19 232 TRP A N 1
ATOM 1827 C CA . TRP A 1 232 ? 7.669 1.439 -8.920 1.00 98.19 232 TRP A CA 1
ATOM 1828 C C . TRP A 1 232 ? 9.102 1.046 -9.291 1.00 98.19 232 TRP A C 1
ATOM 1830 O O . TRP A 1 232 ? 9.580 1.370 -10.378 1.00 98.19 232 TRP A O 1
ATOM 1840 N N . ASN A 1 233 ? 9.762 0.269 -8.432 1.00 98.25 233 ASN A N 1
ATOM 1841 C CA . ASN A 1 233 ? 11.107 -0.239 -8.686 1.00 98.25 233 ASN A CA 1
ATOM 1842 C C . ASN A 1 233 ? 11.154 -1.144 -9.923 1.00 98.25 233 ASN A C 1
ATOM 1844 O O . ASN A 1 233 ? 12.075 -1.023 -10.730 1.00 98.25 233 ASN A O 1
ATOM 1848 N N . ASP A 1 234 ? 10.158 -2.009 -10.111 1.00 98.12 234 ASP A N 1
ATOM 1849 C CA . ASP A 1 234 ? 10.047 -2.869 -11.291 1.00 98.12 234 ASP A CA 1
ATOM 1850 C C . ASP A 1 234 ? 9.831 -2.041 -12.566 1.00 98.12 234 ASP A C 1
ATOM 1852 O O . ASP A 1 234 ? 10.456 -2.311 -13.592 1.00 98.12 234 ASP A O 1
ATOM 1856 N N . SER A 1 235 ? 9.047 -0.962 -12.486 1.00 97.88 235 SER A N 1
ATOM 1857 C CA . SER A 1 235 ? 8.870 -0.015 -13.594 1.00 97.88 235 SER A CA 1
ATOM 1858 C C . SER A 1 235 ? 10.182 0.691 -13.952 1.00 97.88 235 SER A C 1
ATOM 1860 O O . SER A 1 235 ? 10.555 0.741 -15.124 1.00 97.88 235 SER A O 1
ATOM 1862 N N . ILE A 1 236 ? 10.945 1.164 -12.959 1.00 98.44 236 ILE A N 1
ATOM 1863 C CA . ILE A 1 236 ? 12.273 1.763 -13.179 1.00 98.44 236 ILE A CA 1
ATOM 1864 C C . ILE A 1 236 ? 13.228 0.751 -13.820 1.00 98.44 236 ILE A C 1
ATOM 1866 O O . ILE A 1 236 ? 13.947 1.090 -14.763 1.00 98.44 236 ILE A O 1
ATOM 1870 N N . LYS A 1 237 ? 13.249 -0.496 -13.334 1.00 98.31 237 LYS A N 1
ATOM 1871 C CA . LYS A 1 237 ? 14.074 -1.567 -13.913 1.00 98.31 237 LYS A CA 1
ATOM 1872 C C . LYS A 1 237 ? 13.689 -1.835 -15.366 1.00 98.31 237 LYS A C 1
ATOM 1874 O O . LYS A 1 237 ? 14.581 -1.924 -16.207 1.00 98.31 237 LYS A O 1
ATOM 1879 N N . ALA A 1 238 ? 12.395 -1.899 -15.676 1.00 98.31 238 ALA A N 1
ATOM 1880 C CA . ALA A 1 238 ? 11.902 -2.092 -17.037 1.00 98.31 238 ALA A CA 1
ATOM 1881 C C . ALA A 1 238 ? 12.327 -0.945 -17.968 1.00 98.31 238 ALA A C 1
ATOM 1883 O O . ALA A 1 238 ? 12.808 -1.197 -19.073 1.00 98.31 238 ALA A O 1
ATOM 1884 N N . VAL A 1 239 ? 12.232 0.308 -17.510 1.00 98.56 239 VAL A N 1
ATOM 1885 C CA . VAL A 1 239 ? 12.701 1.481 -18.266 1.00 98.56 239 VAL A CA 1
ATOM 1886 C C . VAL A 1 239 ? 14.206 1.398 -18.523 1.00 98.56 239 VAL A C 1
ATOM 1888 O O . VAL A 1 239 ? 14.632 1.480 -19.674 1.00 98.56 239 VAL A O 1
ATOM 1891 N N . LYS A 1 240 ? 15.014 1.150 -17.485 1.00 98.44 240 LYS A N 1
ATOM 1892 C CA . LYS A 1 240 ? 16.474 0.997 -17.618 1.00 98.44 240 LYS A CA 1
ATOM 1893 C C . LYS A 1 240 ? 16.845 -0.138 -18.573 1.00 98.44 240 LYS A C 1
ATOM 1895 O O . LYS A 1 240 ? 17.740 0.023 -19.396 1.00 98.44 240 LYS A O 1
ATOM 1900 N N . HIS A 1 241 ? 16.152 -1.270 -18.491 1.00 98.44 241 HIS A N 1
ATOM 1901 C CA . HIS A 1 241 ? 16.354 -2.397 -19.395 1.00 98.44 241 HIS A CA 1
ATOM 1902 C C . HIS A 1 241 ? 16.022 -2.029 -20.849 1.00 98.44 241 HIS A C 1
ATOM 1904 O O . HIS A 1 241 ? 16.786 -2.353 -21.756 1.00 98.44 241 HIS A O 1
ATOM 1910 N N . ASN A 1 242 ? 14.919 -1.318 -21.086 1.00 98.38 242 ASN A N 1
ATOM 1911 C CA . ASN A 1 242 ? 14.531 -0.885 -22.429 1.00 98.38 242 ASN A CA 1
ATOM 1912 C C . ASN A 1 242 ? 15.530 0.109 -23.031 1.00 98.38 242 ASN A C 1
ATOM 1914 O O . ASN A 1 242 ? 15.865 -0.019 -24.209 1.00 98.38 242 ASN A O 1
ATOM 1918 N N . ILE A 1 243 ? 16.040 1.047 -22.227 1.00 98.31 243 ILE A N 1
ATOM 1919 C CA . ILE A 1 243 ? 17.101 1.977 -22.636 1.00 98.31 243 ILE A CA 1
ATOM 1920 C C . ILE A 1 243 ? 18.350 1.190 -23.046 1.00 98.31 243 ILE A C 1
ATOM 1922 O O . ILE A 1 243 ? 18.745 1.259 -24.209 1.00 98.31 243 ILE A O 1
ATOM 1926 N N . LYS A 1 244 ? 18.872 0.330 -22.160 1.00 98.38 244 LYS A N 1
ATOM 1927 C CA . LYS A 1 244 ? 20.047 -0.514 -22.444 1.00 98.38 244 LYS A CA 1
ATOM 1928 C C . LYS A 1 244 ? 19.862 -1.382 -23.686 1.00 98.38 244 LYS A C 1
ATOM 1930 O O . LYS A 1 244 ? 20.769 -1.519 -24.500 1.00 98.38 244 LYS A O 1
ATOM 1935 N N . ARG A 1 245 ? 18.673 -1.965 -23.870 1.00 98.25 245 ARG A N 1
ATOM 1936 C CA . ARG A 1 245 ? 18.356 -2.780 -25.049 1.00 98.25 245 ARG A CA 1
ATOM 1937 C C . ARG A 1 245 ? 18.397 -1.957 -26.336 1.00 98.25 245 ARG A C 1
ATOM 1939 O O . ARG A 1 245 ? 18.843 -2.462 -27.365 1.00 98.25 245 ARG A O 1
ATOM 1946 N N . ASN A 1 246 ? 17.897 -0.727 -26.307 1.00 98.25 246 ASN A N 1
ATOM 1947 C CA . ASN A 1 246 ? 17.902 0.155 -27.471 1.00 98.25 246 ASN A CA 1
ATOM 1948 C C . ASN A 1 246 ? 19.313 0.661 -27.792 1.00 98.25 246 ASN A C 1
ATOM 1950 O O . ASN A 1 246 ? 19.685 0.685 -28.964 1.00 98.25 246 ASN A O 1
ATOM 1954 N N . GLU A 1 247 ? 20.102 0.991 -26.771 1.00 98.44 247 GLU A N 1
ATOM 1955 C CA . GLU A 1 247 ? 21.520 1.342 -26.901 1.00 98.44 247 GLU A CA 1
ATOM 1956 C C . GLU A 1 247 ? 22.320 0.177 -27.495 1.00 98.44 247 GLU A C 1
ATOM 1958 O O . GLU A 1 247 ? 22.924 0.335 -28.552 1.00 98.44 247 GLU A O 1
ATOM 1963 N N . ALA A 1 248 ? 22.197 -1.034 -26.942 1.00 98.25 248 ALA A N 1
ATOM 1964 C CA . ALA A 1 248 ? 22.876 -2.223 -27.464 1.00 98.25 248 ALA A CA 1
ATOM 1965 C C . ALA A 1 248 ? 22.513 -2.520 -28.932 1.00 98.25 248 ALA A C 1
ATOM 1967 O O . ALA A 1 248 ? 23.378 -2.857 -29.742 1.00 98.25 248 ALA A O 1
ATOM 1968 N N . LYS A 1 249 ? 21.237 -2.352 -29.312 1.00 98.44 249 LYS A N 1
ATOM 1969 C CA . LYS A 1 249 ? 20.804 -2.461 -30.718 1.00 98.44 249 LYS A CA 1
ATOM 1970 C C . LYS A 1 249 ? 21.442 -1.390 -31.599 1.00 98.44 249 LYS A C 1
ATOM 1972 O O . LYS A 1 249 ? 21.814 -1.676 -32.737 1.00 98.44 249 LYS A O 1
ATOM 1977 N N . ARG A 1 250 ? 21.533 -0.151 -31.111 1.00 98.25 250 ARG A N 1
ATOM 1978 C CA . ARG A 1 250 ? 22.175 0.949 -31.835 1.00 98.25 250 ARG A CA 1
ATOM 1979 C C . ARG A 1 250 ? 23.656 0.648 -32.045 1.00 98.25 250 ARG A C 1
ATOM 1981 O O . ARG A 1 250 ? 24.117 0.767 -33.176 1.00 98.25 250 ARG A O 1
ATOM 1988 N N . ASP A 1 251 ? 24.353 0.190 -31.016 1.00 98.25 251 ASP A N 1
ATOM 1989 C CA . ASP A 1 251 ? 25.776 -0.136 -31.082 1.00 98.25 251 ASP A CA 1
ATOM 1990 C C . ASP A 1 251 ? 26.048 -1.305 -32.024 1.00 98.25 251 ASP A C 1
ATOM 1992 O O . ASP A 1 251 ? 26.946 -1.218 -32.859 1.00 98.25 251 ASP A O 1
ATOM 1996 N N . ALA A 1 252 ? 25.235 -2.364 -31.972 1.00 98.06 252 ALA A N 1
ATOM 1997 C CA . ALA A 1 252 ? 25.327 -3.477 -32.915 1.00 98.06 252 ALA A CA 1
ATOM 1998 C C . ALA A 1 252 ? 25.132 -3.009 -34.370 1.00 98.06 252 ALA A C 1
ATOM 2000 O O . ALA A 1 252 ? 25.916 -3.360 -35.250 1.00 98.06 252 ALA A O 1
ATOM 2001 N N . ASN A 1 253 ? 24.141 -2.147 -34.623 1.00 97.88 253 ASN A N 1
ATOM 2002 C CA . ASN A 1 253 ? 23.901 -1.582 -35.953 1.00 97.88 253 ASN A CA 1
ATOM 2003 C C . ASN A 1 253 ? 25.034 -0.649 -36.414 1.00 97.88 253 ASN A C 1
ATOM 2005 O O . ASN A 1 253 ? 25.361 -0.618 -37.601 1.00 97.88 253 ASN A O 1
ATOM 2009 N N . LEU A 1 254 ? 25.621 0.135 -35.505 1.00 97.31 254 LEU A N 1
ATOM 2010 C CA . LEU A 1 254 ? 26.761 1.000 -35.807 1.00 97.31 254 LEU A CA 1
ATOM 2011 C C . LEU A 1 254 ? 28.012 0.174 -36.122 1.00 97.31 254 LEU A C 1
ATOM 2013 O O . LEU A 1 254 ? 28.655 0.452 -37.132 1.00 97.31 254 LEU A O 1
ATOM 2017 N N . LYS A 1 255 ? 28.302 -0.870 -35.335 1.00 97.69 255 LYS A N 1
ATOM 2018 C CA . LYS A 1 255 ? 29.392 -1.825 -35.591 1.00 97.69 255 LYS A CA 1
ATOM 2019 C C . LYS A 1 255 ? 29.228 -2.490 -36.955 1.00 97.69 255 LYS A C 1
ATOM 2021 O O . LYS A 1 255 ? 30.094 -2.322 -37.805 1.00 97.69 255 LYS A O 1
ATOM 2026 N N . ALA A 1 256 ? 28.054 -3.056 -37.243 1.00 97.19 256 ALA A N 1
ATOM 2027 C CA . ALA A 1 256 ? 27.759 -3.653 -38.548 1.00 97.19 256 ALA A CA 1
ATOM 2028 C C . ALA A 1 256 ? 27.944 -2.666 -39.720 1.00 97.19 256 ALA A C 1
ATOM 2030 O O . ALA A 1 256 ? 28.443 -3.033 -40.782 1.00 97.19 256 ALA A O 1
ATOM 2031 N N . ARG A 1 257 ? 27.587 -1.382 -39.545 1.00 96.31 257 ARG A N 1
ATOM 2032 C CA . ARG A 1 257 ? 27.835 -0.337 -40.557 1.00 96.31 257 ARG A CA 1
ATOM 2033 C C . ARG A 1 257 ? 29.318 -0.018 -40.728 1.00 96.31 257 ARG A C 1
ATOM 2035 O O . ARG A 1 257 ? 29.733 0.284 -41.847 1.00 96.31 257 ARG A O 1
ATOM 2042 N N . VAL A 1 258 ? 30.090 -0.007 -39.646 1.00 96.62 258 VAL A N 1
ATOM 2043 C CA . VAL A 1 258 ? 31.539 0.225 -39.682 1.00 96.62 258 VAL A CA 1
ATOM 2044 C C . VAL A 1 258 ? 32.244 -0.951 -40.353 1.00 96.62 258 VAL A C 1
ATOM 2046 O O . VAL A 1 258 ? 33.043 -0.724 -41.260 1.00 96.62 258 VAL A O 1
ATOM 2049 N N . ASP A 1 259 ? 31.900 -2.183 -39.993 1.00 95.12 259 ASP A N 1
ATOM 2050 C CA . ASP A 1 259 ? 32.519 -3.390 -40.544 1.00 95.12 259 ASP A CA 1
ATOM 2051 C C . ASP A 1 259 ? 32.185 -3.551 -42.030 1.00 95.12 259 ASP A C 1
ATOM 2053 O O . ASP A 1 259 ? 33.095 -3.657 -42.851 1.00 95.12 259 ASP A O 1
ATOM 2057 N N . ALA A 1 260 ? 30.926 -3.340 -42.430 1.00 93.69 260 ALA A N 1
ATOM 2058 C CA . ALA A 1 260 ? 30.548 -3.310 -43.845 1.00 93.69 260 ALA A CA 1
ATOM 2059 C C . ALA A 1 260 ? 31.273 -2.205 -44.645 1.00 93.69 260 ALA A C 1
ATOM 2061 O O . ALA A 1 260 ? 31.500 -2.342 -45.850 1.00 93.69 260 ALA A O 1
ATOM 2062 N N . LYS A 1 261 ? 31.634 -1.074 -44.016 1.00 93.69 261 LYS A N 1
ATOM 2063 C CA . LYS A 1 261 ? 32.469 -0.042 -44.660 1.00 93.69 261 LYS A CA 1
ATOM 2064 C C . LYS A 1 261 ? 33.920 -0.508 -44.806 1.00 93.69 261 LYS A C 1
ATOM 2066 O O . LYS A 1 261 ? 34.510 -0.239 -45.852 1.00 93.69 261 LYS A O 1
ATOM 2071 N N . LYS A 1 262 ? 34.487 -1.181 -43.800 1.00 92.94 262 LYS A N 1
ATOM 2072 C CA . LYS A 1 262 ? 35.844 -1.754 -43.854 1.00 92.94 262 LYS A CA 1
ATOM 2073 C C . LYS A 1 262 ? 35.938 -2.832 -44.935 1.00 92.94 262 LYS A C 1
ATOM 2075 O O . LYS A 1 262 ? 36.795 -2.726 -45.806 1.00 92.94 262 LYS A O 1
ATOM 2080 N N . GLU A 1 263 ? 34.998 -3.773 -44.968 1.00 89.62 263 GLU A N 1
ATOM 2081 C CA . GLU A 1 263 ? 34.909 -4.821 -45.995 1.00 89.62 263 GLU A CA 1
ATOM 2082 C C . GLU A 1 263 ? 34.829 -4.234 -47.409 1.00 89.62 263 GLU A C 1
ATOM 2084 O O . GLU A 1 263 ? 35.555 -4.659 -48.304 1.00 89.62 263 GLU A O 1
ATOM 2089 N N . LYS A 1 264 ? 34.007 -3.194 -47.620 1.00 88.31 264 LYS A N 1
ATOM 2090 C CA . LYS A 1 264 ? 33.927 -2.498 -48.916 1.00 88.31 264 LYS A CA 1
ATOM 2091 C C . LYS A 1 264 ? 35.242 -1.834 -49.325 1.00 88.31 264 LYS A C 1
ATOM 2093 O O . LYS A 1 264 ? 35.540 -1.803 -50.517 1.00 88.31 264 LYS A O 1
ATOM 2098 N N . LYS A 1 265 ? 36.006 -1.277 -48.378 1.00 87.69 265 LYS A N 1
ATOM 2099 C CA . LYS A 1 265 ? 37.331 -0.699 -48.662 1.00 87.69 265 LYS A CA 1
ATOM 2100 C C . LYS A 1 265 ? 38.327 -1.788 -49.065 1.00 87.69 265 LYS A C 1
ATOM 2102 O O . LYS A 1 265 ? 38.990 -1.629 -50.083 1.00 87.69 265 LYS A O 1
ATOM 2107 N N . ILE A 1 266 ? 38.362 -2.904 -48.334 1.00 83.62 266 ILE A N 1
ATOM 2108 C CA . ILE A 1 266 ? 39.233 -4.051 -48.637 1.00 83.62 266 ILE A CA 1
ATOM 2109 C C . ILE A 1 266 ? 38.883 -4.649 -50.008 1.00 83.62 266 ILE A C 1
ATOM 2111 O O . ILE A 1 266 ? 39.763 -4.828 -50.844 1.00 83.62 266 ILE A O 1
ATOM 2115 N N . ALA A 1 267 ? 37.595 -4.872 -50.290 1.00 78.62 267 ALA A N 1
ATOM 2116 C CA . ALA A 1 267 ? 37.142 -5.414 -51.571 1.00 78.62 267 ALA A CA 1
ATOM 2117 C C . ALA A 1 267 ? 37.495 -4.508 -52.766 1.00 78.62 267 ALA A C 1
ATOM 2119 O O . ALA A 1 267 ? 37.843 -5.012 -53.831 1.00 78.62 267 ALA A O 1
ATOM 2120 N N . ARG A 1 268 ? 37.442 -3.178 -52.588 1.00 76.12 268 ARG A N 1
ATOM 2121 C CA . ARG A 1 268 ? 37.899 -2.210 -53.600 1.00 76.12 268 ARG A CA 1
ATOM 2122 C C . ARG A 1 268 ? 39.420 -2.224 -53.780 1.00 76.12 268 ARG A C 1
ATOM 2124 O O . ARG A 1 268 ? 39.869 -2.122 -54.914 1.00 76.12 268 ARG A O 1
ATOM 2131 N N . GLY A 1 269 ? 40.188 -2.372 -52.697 1.00 72.75 269 GLY A N 1
ATOM 2132 C CA . GL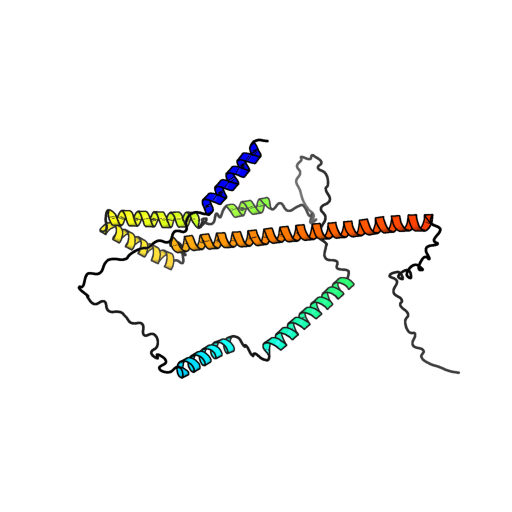Y A 1 269 ? 41.652 -2.464 -52.742 1.00 72.75 269 GLY A CA 1
ATOM 2133 C C . GLY A 1 269 ? 42.174 -3.749 -53.396 1.00 72.75 269 GLY A C 1
ATOM 2134 O O . GLY A 1 269 ? 43.201 -3.718 -54.056 1.00 72.75 269 GLY A O 1
ATOM 2135 N N . GLN A 1 270 ? 41.437 -4.860 -53.296 1.00 74.50 270 GLN A N 1
ATOM 2136 C CA . GLN A 1 270 ? 41.782 -6.139 -53.937 1.00 74.50 270 GLN A CA 1
ATOM 2137 C C . GLN A 1 270 ? 41.275 -6.274 -55.390 1.00 74.50 270 GLN A C 1
ATOM 2139 O O . GLN A 1 270 ? 41.194 -7.382 -55.917 1.00 74.50 270 GLN A O 1
ATOM 2144 N N . GLY A 1 271 ? 40.850 -5.183 -56.040 1.00 56.72 271 GLY A N 1
ATOM 2145 C CA . GLY A 1 271 ? 40.424 -5.198 -57.449 1.00 56.72 271 GLY A CA 1
ATOM 2146 C C . GLY A 1 271 ? 39.133 -5.979 -57.749 1.00 56.72 271 GLY A C 1
ATOM 2147 O O . GLY A 1 271 ? 38.692 -6.033 -58.900 1.00 56.72 271 GLY A O 1
ATOM 2148 N N . LYS A 1 272 ? 38.460 -6.549 -56.739 1.00 59.22 272 LYS A N 1
ATOM 2149 C CA . LYS A 1 272 ? 37.168 -7.225 -56.913 1.00 59.22 272 LYS A CA 1
ATOM 2150 C C . LYS A 1 272 ? 36.085 -6.180 -57.187 1.00 59.22 272 LYS A C 1
ATOM 2152 O O . LYS A 1 272 ? 35.585 -5.519 -56.276 1.00 59.22 272 LYS A O 1
ATOM 2157 N N . LYS A 1 273 ? 35.679 -6.055 -58.459 1.00 55.38 273 LYS A N 1
ATOM 2158 C CA . LYS A 1 273 ? 34.485 -5.302 -58.882 1.00 55.38 273 LYS A CA 1
ATOM 2159 C C . LYS A 1 273 ? 33.265 -5.841 -58.128 1.00 55.38 273 LYS A C 1
ATOM 2161 O O . LYS A 1 273 ? 32.680 -6.854 -58.503 1.00 55.38 273 LYS A O 1
ATOM 2166 N N . VAL A 1 274 ? 32.879 -5.164 -57.048 1.00 59.50 274 VAL A N 1
ATOM 2167 C CA . VAL A 1 274 ? 31.645 -5.456 -56.316 1.00 59.50 274 VAL A CA 1
ATOM 2168 C C . VAL A 1 274 ? 30.492 -5.217 -57.290 1.00 59.50 274 VAL A C 1
ATOM 2170 O O . VAL A 1 274 ? 30.172 -4.065 -57.578 1.00 59.50 274 VAL A O 1
ATOM 2173 N N . LYS A 1 275 ? 29.894 -6.291 -57.831 1.00 56.34 275 LYS A N 1
ATOM 2174 C CA . LYS A 1 275 ? 28.669 -6.212 -58.640 1.00 56.34 275 LYS A CA 1
ATOM 2175 C C . LYS A 1 275 ? 27.615 -5.498 -57.798 1.00 56.34 275 LYS A C 1
ATOM 2177 O O . LYS A 1 275 ? 27.049 -6.075 -56.869 1.00 56.34 275 LYS A O 1
ATOM 2182 N N . SER A 1 276 ? 27.385 -4.222 -58.085 1.00 55.88 276 SER A N 1
ATOM 2183 C CA . SER A 1 276 ? 26.304 -3.453 -57.494 1.00 55.88 276 SER A CA 1
ATOM 2184 C C . SER A 1 276 ? 25.001 -4.131 -57.903 1.00 55.88 276 SER A C 1
ATOM 2186 O O . SER A 1 276 ? 24.577 -4.071 -59.055 1.00 55.88 276 SER A O 1
ATOM 2188 N N . LYS A 1 277 ? 24.358 -4.832 -56.963 1.00 58.28 277 LYS A N 1
ATOM 2189 C CA . LYS A 1 277 ? 22.950 -5.192 -57.134 1.00 58.28 277 LYS A CA 1
ATOM 2190 C C . LYS A 1 277 ? 22.216 -3.879 -57.420 1.00 58.28 277 LYS A C 1
ATOM 2192 O O . LYS A 1 277 ? 22.377 -2.927 -56.651 1.00 58.28 277 LYS A O 1
ATOM 2197 N N . LYS A 1 278 ? 21.515 -3.812 -58.562 1.00 59.88 278 LYS A N 1
ATOM 2198 C CA . LYS A 1 278 ? 20.739 -2.639 -59.000 1.00 59.88 278 LYS A CA 1
ATOM 2199 C C . LYS A 1 278 ? 19.993 -2.055 -57.791 1.00 59.88 278 LYS A C 1
ATOM 2201 O O . LYS A 1 278 ? 19.455 -2.843 -57.005 1.00 59.88 278 LYS A O 1
ATOM 2206 N N . PRO A 1 279 ? 19.982 -0.721 -57.601 1.00 63.38 279 PRO A N 1
ATOM 2207 C CA . PRO A 1 279 ? 19.267 -0.128 -56.480 1.00 63.38 279 PRO A CA 1
ATOM 2208 C C . PRO A 1 279 ? 17.815 -0.625 -56.509 1.00 63.38 279 PRO A C 1
ATOM 2210 O O . PRO A 1 279 ? 17.244 -0.720 -57.601 1.00 63.38 279 PRO A O 1
ATOM 2213 N N . PRO A 1 280 ? 17.220 -0.982 -55.353 1.00 64.12 280 PRO A N 1
ATOM 2214 C CA . PRO A 1 280 ? 15.808 -1.338 -55.315 1.00 64.12 280 PRO A CA 1
ATOM 2215 C C . PRO A 1 280 ? 15.015 -0.207 -55.982 1.00 64.12 280 PRO A C 1
ATOM 2217 O O . PRO A 1 280 ? 15.397 0.960 -55.813 1.00 64.12 280 PRO A O 1
ATOM 2220 N N . PRO A 1 281 ? 13.966 -0.525 -56.765 1.00 69.31 281 PRO A N 1
ATOM 2221 C CA . PRO A 1 281 ? 13.199 0.486 -57.476 1.00 69.31 281 PRO A CA 1
ATOM 2222 C C . PRO A 1 281 ? 12.831 1.592 -56.491 1.00 69.31 281 PRO A C 1
ATOM 2224 O O . PRO A 1 281 ? 12.340 1.305 -55.393 1.00 69.31 281 PRO A O 1
ATOM 2227 N N . LYS A 1 282 ? 13.151 2.843 -56.855 1.00 65.62 282 LYS A N 1
ATOM 2228 C CA . LYS A 1 282 ? 12.771 4.021 -56.072 1.00 65.62 282 LYS A CA 1
ATOM 2229 C C . LYS A 1 282 ? 11.284 3.856 -55.783 1.00 65.62 282 LYS A C 1
ATOM 2231 O O . LYS A 1 282 ? 10.497 3.770 -56.724 1.00 65.62 282 LYS A O 1
ATOM 2236 N N . ARG A 1 283 ? 10.919 3.707 -54.504 1.00 64.88 283 ARG A N 1
ATOM 2237 C CA . ARG A 1 283 ? 9.513 3.680 -54.093 1.00 64.88 283 ARG A CA 1
ATOM 2238 C C . ARG A 1 283 ? 8.890 4.907 -54.739 1.00 64.88 283 ARG A C 1
ATOM 2240 O O . ARG A 1 283 ? 9.396 6.006 -54.512 1.00 64.88 283 ARG A O 1
ATOM 2247 N N . ALA A 1 284 ? 7.904 4.691 -55.610 1.00 60.09 284 ALA A N 1
ATOM 2248 C CA . ALA A 1 284 ? 7.171 5.785 -56.218 1.00 60.09 284 ALA A CA 1
ATOM 2249 C C . ALA A 1 284 ? 6.764 6.727 -55.084 1.00 60.09 284 ALA A C 1
ATOM 2251 O O . ALA A 1 284 ? 6.368 6.257 -54.010 1.00 60.09 284 ALA A O 1
ATOM 2252 N N . GLY A 1 285 ? 6.963 8.026 -55.296 1.00 54.53 285 GLY A N 1
ATOM 2253 C CA . GLY A 1 285 ? 6.494 9.033 -54.363 1.00 54.53 285 GLY A CA 1
ATOM 2254 C C . GLY A 1 285 ? 5.040 8.767 -53.987 1.00 54.53 285 GLY A C 1
ATOM 2255 O O . GLY A 1 285 ? 4.308 8.065 -54.689 1.00 54.53 285 GLY A O 1
ATOM 2256 N N . PHE A 1 286 ? 4.653 9.308 -52.842 1.00 59.78 286 PHE A N 1
ATOM 2257 C CA . PHE A 1 286 ? 3.273 9.449 -52.407 1.00 59.78 286 PHE A CA 1
ATOM 2258 C C . PHE A 1 286 ? 2.507 10.326 -53.416 1.00 59.78 286 PHE A C 1
ATOM 2260 O O . PHE A 1 286 ? 2.176 11.470 -53.158 1.00 59.78 286 PHE A O 1
ATOM 2267 N N . GLU A 1 287 ? 2.275 9.797 -54.607 1.00 54.31 287 GLU A N 1
ATOM 2268 C CA . GLU A 1 287 ? 1.405 10.348 -55.626 1.00 54.31 287 GLU A CA 1
ATOM 2269 C C . GLU A 1 287 ? 0.557 9.177 -56.096 1.00 54.31 287 GLU A C 1
ATOM 2271 O O . GLU A 1 287 ? 1.016 8.236 -56.753 1.00 54.31 287 GLU A O 1
ATOM 2276 N N . GLY A 1 288 ? -0.680 9.175 -55.605 1.00 51.97 288 GLY A N 1
ATOM 2277 C CA . GLY A 1 288 ? -1.660 8.147 -55.882 1.00 51.97 288 GLY A CA 1
ATOM 2278 C C . GLY A 1 288 ? -1.816 7.957 -57.384 1.00 51.97 288 GLY A C 1
ATOM 2279 O O . GLY A 1 288 ? -2.168 8.874 -58.118 1.00 51.97 288 GLY A O 1
ATOM 2280 N N . LYS A 1 289 ? -1.586 6.728 -57.843 1.00 51.78 289 LYS A N 1
ATOM 2281 C CA . LYS A 1 289 ? -1.938 6.292 -59.190 1.00 51.78 289 LYS A CA 1
ATOM 2282 C C . LYS A 1 289 ? -3.467 6.209 -59.296 1.00 51.78 289 LYS A C 1
ATOM 2284 O O . LYS A 1 289 ? -4.030 5.123 -59.195 1.00 51.78 289 LYS A O 1
ATOM 2289 N N . SER A 1 290 ? -4.152 7.329 -59.507 1.00 52.38 290 SER A N 1
ATOM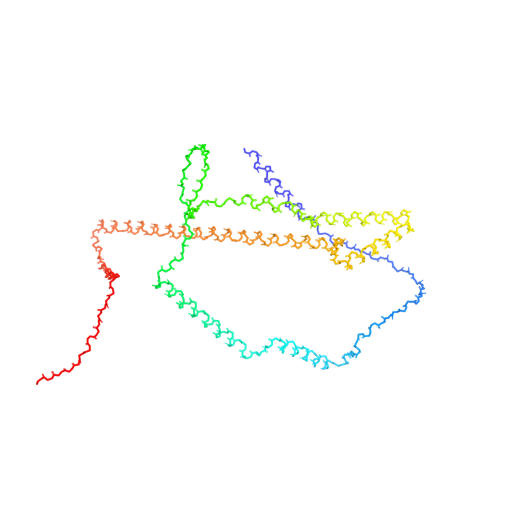 2290 C CA . SER A 1 290 ? -5.534 7.330 -59.993 1.00 52.38 290 SER A CA 1
ATOM 2291 C C . SER A 1 290 ? -5.529 7.015 -61.491 1.00 52.38 290 SER A C 1
ATOM 2293 O O . SER A 1 290 ? -5.583 7.887 -62.352 1.00 52.38 290 SER A O 1
ATOM 2295 N N . LYS A 1 291 ? -5.439 5.730 -61.840 1.00 51.00 291 LYS A N 1
ATOM 2296 C CA . LYS A 1 291 ? -5.900 5.281 -63.157 1.00 51.00 291 LYS A CA 1
ATOM 2297 C C . LYS A 1 291 ? -7.366 4.882 -63.019 1.00 51.00 291 LYS A C 1
ATOM 2299 O O . LYS A 1 291 ? -7.666 3.757 -62.633 1.00 51.00 291 LYS A O 1
ATOM 2304 N N . ASN A 1 292 ? -8.254 5.835 -63.299 1.00 45.31 292 ASN A N 1
ATOM 2305 C CA . ASN A 1 292 ? -9.667 5.567 -63.559 1.00 45.31 292 ASN A CA 1
ATOM 2306 C C . ASN A 1 292 ? -9.788 4.557 -64.716 1.00 45.31 292 ASN A C 1
ATOM 2308 O O . ASN A 1 292 ? -9.147 4.768 -65.749 1.00 45.31 292 ASN A O 1
ATOM 2312 N N . PRO A 1 293 ? -10.612 3.502 -64.603 1.00 45.69 293 PRO A N 1
ATOM 2313 C CA . PRO A 1 293 ? -11.022 2.732 -65.763 1.00 45.69 293 PRO A CA 1
ATOM 2314 C C . PRO A 1 293 ? -12.108 3.532 -66.492 1.00 45.69 293 PRO A C 1
ATOM 2316 O O . PRO A 1 293 ? -13.250 3.617 -66.036 1.00 45.69 293 PRO A O 1
ATOM 2319 N N . THR A 1 294 ? -11.759 4.160 -67.614 1.00 42.62 294 THR A N 1
ATOM 2320 C CA . THR A 1 294 ? -12.761 4.688 -68.539 1.00 42.62 294 THR A CA 1
ATOM 2321 C C . THR A 1 294 ? -13.558 3.514 -69.098 1.00 42.62 294 THR A C 1
ATOM 2323 O O . THR A 1 294 ? -13.063 2.657 -69.824 1.00 42.62 294 THR A O 1
ATOM 2326 N N . LYS A 1 295 ? -14.818 3.471 -68.678 1.00 43.09 295 LYS A N 1
ATOM 2327 C CA . LYS A 1 295 ? -15.885 2.599 -69.153 1.00 43.09 295 LYS A CA 1
ATOM 2328 C C . LYS A 1 295 ? -16.073 2.855 -70.655 1.00 43.09 295 LYS A C 1
ATOM 2330 O O . LYS A 1 295 ? -16.647 3.872 -71.031 1.00 43.09 295 LYS A O 1
ATOM 2335 N N . SER A 1 296 ? -15.562 1.973 -71.512 1.00 39.41 296 SER A N 1
ATOM 2336 C CA . SER A 1 296 ? -15.819 2.013 -72.954 1.00 39.41 296 SER A CA 1
ATOM 2337 C C . SER A 1 296 ? -17.253 1.555 -73.226 1.00 39.41 296 SER A C 1
ATOM 2339 O O . SER A 1 296 ? -17.564 0.370 -73.321 1.00 39.41 296 SER A O 1
ATOM 2341 N N . GLY A 1 297 ? -18.157 2.528 -73.310 1.00 42.38 297 GLY A N 1
ATOM 2342 C CA . GLY A 1 297 ? -19.503 2.360 -73.833 1.00 42.38 297 GLY A CA 1
ATOM 2343 C C . GLY A 1 297 ? -19.613 2.947 -75.240 1.00 42.38 297 GLY A C 1
ATOM 2344 O O . GLY A 1 297 ? -19.589 4.158 -75.387 1.00 42.38 297 GLY A O 1
ATOM 2345 N N . LYS A 1 298 ? -19.828 2.055 -76.216 1.00 42.00 298 LYS A N 1
ATOM 2346 C CA . LYS A 1 298 ? -20.742 2.198 -77.369 1.00 42.00 298 LYS A CA 1
ATOM 2347 C C . LYS A 1 298 ? -20.433 3.253 -78.460 1.00 42.00 298 LYS A C 1
ATOM 2349 O O . LYS A 1 298 ? -20.668 4.439 -78.284 1.00 42.00 298 LYS A O 1
ATOM 2354 N N . SER A 1 299 ? -20.157 2.764 -79.675 1.00 38.28 299 SER A N 1
ATOM 2355 C CA . SER A 1 299 ? -21.089 2.773 -80.832 1.00 38.28 299 SER A CA 1
ATOM 2356 C C . SER A 1 299 ? -20.468 3.145 -82.193 1.00 38.28 299 SER A C 1
ATOM 2358 O O . SER A 1 299 ? -19.764 4.136 -82.311 1.00 38.28 299 SER A O 1
ATOM 2360 N N . LYS A 1 300 ? -20.856 2.332 -83.195 1.00 43.72 300 LYS A N 1
ATOM 2361 C CA . LYS A 1 300 ? -21.033 2.588 -84.642 1.00 43.72 300 LYS A CA 1
ATOM 2362 C C . LYS A 1 300 ? -19.847 3.117 -85.470 1.00 43.72 300 LYS A C 1
ATOM 2364 O O . LYS A 1 300 ? -19.532 4.299 -85.413 1.00 43.72 300 LYS A O 1
ATOM 2369 N N . LYS A 1 301 ? -19.409 2.316 -86.447 1.00 41.12 301 LYS A N 1
ATOM 2370 C CA . LYS A 1 301 ? -19.961 2.364 -87.813 1.00 41.12 301 LYS A CA 1
ATOM 2371 C C . LYS A 1 301 ? -19.738 1.030 -88.515 1.00 41.12 301 LYS A C 1
ATOM 2373 O O . LYS A 1 301 ? -18.720 0.387 -88.187 1.00 41.12 301 LYS A O 1
#

InterPro domains:
  IPR007019 Surfeit locus 6 [PTHR14369] (17-292)
  IPR029190 Ribosomal RNA-processing protein 14/surfeit locus protein 6, C-terminal domain [PF04935] (82-265)